Protein AF-A0A8J7ZEE7-F1 (afdb_monomer_lite)

Structure (mmCIF, N/CA/C/O backbone):
data_AF-A0A8J7ZEE7-F1
#
_entry.id   AF-A0A8J7ZEE7-F1
#
loop_
_atom_site.group_PDB
_atom_site.id
_atom_site.type_symbol
_atom_site.label_atom_id
_atom_site.label_alt_id
_atom_site.label_comp_id
_atom_site.label_asym_id
_atom_site.label_entity_id
_atom_site.label_seq_id
_atom_site.pdbx_PDB_ins_code
_atom_site.Cartn_x
_atom_site.Cartn_y
_atom_site.Cartn_z
_atom_site.occupancy
_atom_site.B_iso_or_equiv
_atom_site.auth_seq_id
_atom_site.auth_comp_id
_atom_site.auth_asym_id
_atom_site.auth_atom_id
_atom_site.pdbx_PDB_model_num
ATOM 1 N N . SER A 1 1 ? -23.355 10.855 18.111 1.00 48.69 1 SER A N 1
ATOM 2 C CA . SER A 1 1 ? -22.828 10.419 16.803 1.00 48.69 1 SER A CA 1
ATOM 3 C C . SER A 1 1 ? -21.372 10.834 16.712 1.00 48.69 1 SER A C 1
ATOM 5 O O . SER A 1 1 ? -21.129 12.035 16.707 1.00 48.69 1 SER A O 1
ATOM 7 N N . MET A 1 2 ? -20.414 9.899 16.702 1.00 50.28 2 MET A N 1
ATOM 8 C CA . MET A 1 2 ? -19.019 10.242 16.382 1.00 50.28 2 MET A CA 1
ATOM 9 C C . MET A 1 2 ? -18.994 10.823 14.962 1.00 50.28 2 MET A C 1
ATOM 11 O O . MET A 1 2 ? -19.463 10.180 14.026 1.00 50.28 2 MET A O 1
ATOM 15 N N . LYS A 1 3 ? -18.543 12.070 14.811 1.00 60.22 3 LYS A N 1
ATOM 16 C CA . LYS A 1 3 ? -18.331 12.686 13.498 1.00 60.22 3 LYS A CA 1
ATOM 17 C C . LYS A 1 3 ? -16.887 12.409 13.106 1.00 60.22 3 LYS A C 1
ATOM 19 O O . LYS A 1 3 ? -15.990 13.093 13.582 1.00 60.22 3 LYS A O 1
ATOM 24 N N . PHE A 1 4 ? -16.670 11.392 12.281 1.00 73.62 4 PHE A N 1
ATOM 25 C CA . PHE A 1 4 ? -15.356 11.163 11.689 1.00 73.62 4 PHE A CA 1
ATOM 26 C C . PHE A 1 4 ? -15.028 12.293 10.711 1.00 73.62 4 PHE A C 1
ATOM 28 O O . PHE A 1 4 ? -15.901 12.735 9.960 1.00 73.62 4 PHE A O 1
ATOM 35 N N . THR A 1 5 ? -13.786 12.768 10.736 1.00 80.25 5 THR A N 1
ATOM 36 C CA . THR A 1 5 ? -13.362 13.941 9.954 1.00 80.25 5 THR A CA 1
ATOM 37 C C . THR A 1 5 ? -12.936 13.578 8.535 1.00 80.25 5 THR A C 1
ATOM 39 O O . THR A 1 5 ? -13.120 14.379 7.619 1.00 80.25 5 THR A O 1
ATOM 42 N N . LYS A 1 6 ? -12.389 12.369 8.353 1.00 91.94 6 LYS A N 1
ATOM 43 C CA . LYS A 1 6 ? -11.804 11.867 7.104 1.00 91.94 6 LYS A CA 1
ATOM 44 C C . LYS A 1 6 ? -12.109 10.384 6.906 1.00 91.94 6 LYS A C 1
ATOM 46 O O . LYS A 1 6 ? -12.197 9.641 7.887 1.00 91.94 6 LYS A O 1
ATOM 51 N N . LYS A 1 7 ? -12.278 9.959 5.653 1.00 95.81 7 LYS A N 1
ATOM 52 C CA . LYS A 1 7 ? -12.518 8.566 5.247 1.00 95.81 7 LYS A CA 1
ATOM 53 C C . LYS A 1 7 ? -11.273 7.994 4.582 1.00 95.81 7 LYS A C 1
ATOM 55 O O . LYS A 1 7 ? -10.712 8.617 3.685 1.00 95.81 7 LYS A O 1
ATOM 60 N N . ILE A 1 8 ? -10.878 6.798 4.997 1.00 97.81 8 ILE A N 1
ATOM 61 C CA . ILE A 1 8 ? -9.666 6.122 4.545 1.00 97.81 8 ILE A CA 1
ATOM 62 C C . ILE A 1 8 ? -10.040 4.732 4.037 1.00 97.81 8 ILE A C 1
ATOM 64 O O . ILE A 1 8 ? -10.639 3.950 4.773 1.00 97.81 8 ILE A O 1
ATOM 68 N N . LEU A 1 9 ? -9.685 4.409 2.796 1.00 98.50 9 LEU A N 1
ATOM 69 C CA . LEU A 1 9 ? -9.830 3.051 2.264 1.00 98.50 9 LEU A CA 1
ATOM 70 C C . LEU A 1 9 ? -8.601 2.224 2.640 1.00 98.50 9 LEU A C 1
ATOM 72 O O . LEU A 1 9 ? -7.479 2.693 2.479 1.00 98.50 9 LEU A O 1
ATOM 76 N N . VAL A 1 10 ? -8.797 0.999 3.117 1.00 98.56 10 VAL A N 1
ATOM 77 C CA . VAL A 1 10 ? -7.715 0.085 3.498 1.00 98.56 10 VAL A CA 1
ATOM 78 C C . VAL A 1 10 ? -7.740 -1.147 2.604 1.00 98.56 10 VAL A C 1
ATOM 80 O O . VAL A 1 10 ? -8.790 -1.765 2.446 1.00 98.56 10 VAL A O 1
ATOM 83 N N . THR A 1 11 ? -6.585 -1.559 2.078 1.00 97.75 11 THR A N 1
ATOM 84 C CA . THR A 1 11 ? -6.415 -2.895 1.481 1.00 97.75 11 THR A CA 1
ATOM 85 C C . THR A 1 11 ? -5.127 -3.539 1.976 1.00 97.75 11 THR A C 1
ATOM 87 O O . THR A 1 11 ? -4.064 -2.927 1.925 1.00 97.75 11 THR A O 1
ATOM 90 N N . LEU A 1 12 ? -5.217 -4.765 2.488 1.00 97.69 12 LEU A N 1
ATOM 91 C CA . LEU A 1 12 ? -4.075 -5.501 3.032 1.00 97.69 12 LEU A CA 1
ATOM 92 C C . LEU A 1 12 ? -4.194 -6.963 2.641 1.00 97.69 12 LEU A C 1
ATOM 94 O O . LEU A 1 12 ? -5.248 -7.563 2.864 1.00 97.69 12 LEU A O 1
ATOM 98 N N . HIS A 1 13 ? -3.136 -7.527 2.066 1.00 96.88 13 HIS A N 1
ATOM 99 C CA . HIS A 1 13 ? -3.096 -8.925 1.621 1.00 96.88 13 HIS A CA 1
ATOM 100 C C . HIS A 1 13 ? -1.680 -9.471 1.381 1.00 96.88 13 HIS A C 1
ATOM 102 O O . HIS A 1 13 ? -1.533 -10.667 1.103 1.00 96.88 13 HIS A O 1
ATOM 108 N N . ARG A 1 14 ? -0.629 -8.644 1.469 1.00 94.56 14 ARG A N 1
ATOM 109 C CA . ARG A 1 14 ? 0.746 -9.094 1.234 1.00 94.56 14 ARG A CA 1
ATOM 110 C C . ARG A 1 14 ? 1.217 -9.984 2.389 1.00 94.56 14 ARG A C 1
ATOM 112 O O . ARG A 1 14 ? 1.062 -9.590 3.547 1.00 94.56 14 ARG A O 1
ATOM 119 N N . PRO A 1 15 ? 1.861 -11.135 2.105 1.00 94.06 15 PRO A N 1
ATOM 120 C CA . PRO A 1 15 ? 2.397 -12.031 3.133 1.00 94.06 15 PRO A CA 1
ATOM 121 C C . PRO A 1 15 ? 3.258 -11.320 4.183 1.00 94.06 15 PRO A C 1
ATOM 123 O O . PRO A 1 15 ? 3.093 -11.566 5.373 1.00 94.06 15 PRO A O 1
ATOM 126 N N . SER A 1 16 ? 4.103 -10.373 3.753 1.00 89.12 16 SER A N 1
ATOM 127 C CA . SER A 1 16 ? 4.966 -9.568 4.632 1.00 89.12 16 SER A CA 1
ATOM 128 C C . SER A 1 16 ? 4.203 -8.838 5.739 1.00 89.12 16 SER A C 1
ATOM 130 O O . SER A 1 16 ? 4.761 -8.592 6.803 1.00 89.12 16 SER A O 1
ATOM 132 N N . ASN A 1 17 ? 2.930 -8.510 5.508 1.00 94.25 17 ASN A N 1
ATOM 133 C CA . ASN A 1 17 ? 2.099 -7.774 6.452 1.00 94.25 17 ASN A CA 1
ATOM 134 C C . ASN A 1 17 ? 1.143 -8.703 7.197 1.00 94.25 17 ASN A C 1
ATOM 136 O O . ASN A 1 17 ? 1.001 -8.589 8.411 1.00 94.25 17 ASN A O 1
ATOM 140 N N . VAL A 1 18 ? 0.482 -9.617 6.480 1.00 96.69 18 VAL A N 1
ATOM 141 C CA . VAL A 1 18 ? -0.685 -10.331 7.020 1.00 96.69 18 VAL A CA 1
ATOM 142 C C . VAL A 1 18 ? -0.383 -11.735 7.530 1.00 96.69 18 VAL A C 1
ATOM 144 O O . VAL A 1 18 ? -1.218 -12.292 8.233 1.00 96.69 18 VAL A O 1
ATOM 147 N N . ASP A 1 19 ? 0.771 -12.328 7.212 1.00 96.44 19 ASP A N 1
ATOM 148 C CA . ASP A 1 19 ? 1.136 -13.673 7.695 1.00 96.44 19 ASP A CA 1
ATOM 149 C C . ASP A 1 19 ? 1.862 -13.654 9.048 1.00 96.44 19 ASP A C 1
ATOM 151 O O . ASP A 1 19 ? 2.154 -14.710 9.612 1.00 96.44 19 ASP A O 1
ATOM 155 N N . ASN A 1 20 ? 2.150 -12.465 9.581 1.00 95.50 20 ASN A N 1
ATOM 156 C CA . ASN A 1 20 ? 2.814 -12.274 10.861 1.00 95.50 20 ASN A CA 1
ATOM 157 C C . ASN A 1 20 ? 1.854 -11.602 11.858 1.00 95.50 20 ASN A C 1
ATOM 159 O O . ASN A 1 20 ? 1.339 -10.511 11.609 1.00 95.50 20 ASN A O 1
ATOM 163 N N . ALA A 1 21 ? 1.635 -12.247 13.007 1.00 97.12 21 ALA A N 1
ATOM 164 C CA . ALA A 1 21 ? 0.712 -11.761 14.029 1.00 97.12 21 ALA A CA 1
ATOM 165 C C . ALA A 1 21 ? 1.136 -10.416 14.644 1.00 97.12 21 ALA A C 1
ATOM 167 O O . ALA A 1 21 ? 0.272 -9.609 14.981 1.00 97.12 21 ALA A O 1
ATOM 168 N N . ALA A 1 22 ? 2.439 -10.159 14.797 1.00 96.75 22 ALA A N 1
ATOM 169 C CA . ALA A 1 22 ? 2.943 -8.895 15.335 1.00 96.75 22 ALA A CA 1
ATOM 170 C C . ALA A 1 22 ? 2.694 -7.739 14.354 1.00 96.75 22 ALA A C 1
ATOM 172 O O . ALA A 1 22 ? 2.247 -6.671 14.766 1.00 96.75 22 ALA A O 1
ATOM 173 N N . ASN A 1 23 ? 2.886 -7.974 13.053 1.00 96.06 23 ASN A N 1
ATOM 174 C CA . ASN A 1 23 ? 2.629 -6.970 12.017 1.00 96.06 23 ASN A CA 1
ATOM 175 C C . ASN A 1 23 ? 1.145 -6.585 11.957 1.00 96.06 23 ASN A C 1
ATOM 177 O O . ASN A 1 23 ? 0.820 -5.398 11.953 1.00 96.06 23 ASN A O 1
ATOM 181 N N . LEU A 1 24 ? 0.237 -7.568 11.984 1.00 97.06 24 LEU A N 1
ATOM 182 C CA . LEU A 1 24 ? -1.201 -7.290 12.056 1.00 97.06 24 LEU A CA 1
ATOM 183 C C . LEU A 1 24 ? -1.572 -6.525 13.328 1.00 97.06 24 LEU A C 1
ATOM 185 O O . LEU A 1 24 ? -2.340 -5.572 13.244 1.00 97.06 24 LEU A O 1
ATOM 189 N N . GLN A 1 25 ? -1.007 -6.884 14.484 1.00 97.62 25 GLN A N 1
ATOM 190 C CA . GLN A 1 25 ? -1.238 -6.140 15.725 1.00 97.62 25 GLN A CA 1
ATOM 191 C C . GLN A 1 25 ? -0.788 -4.680 15.608 1.00 97.62 25 GLN A C 1
ATOM 193 O O . GLN A 1 25 ? -1.580 -3.799 15.912 1.00 97.62 25 GLN A O 1
ATOM 198 N N . ILE A 1 26 ? 0.409 -4.407 15.079 1.00 97.56 26 ILE A N 1
ATOM 199 C CA . ILE A 1 26 ? 0.896 -3.033 14.853 1.00 97.56 26 ILE A CA 1
ATOM 200 C C . ILE A 1 26 ? -0.074 -2.225 13.975 1.00 97.56 26 ILE A C 1
ATOM 202 O O . ILE A 1 26 ? -0.338 -1.050 14.247 1.00 97.56 26 ILE A O 1
ATOM 206 N N . ILE A 1 27 ? -0.621 -2.841 12.925 1.00 97.44 27 ILE A N 1
ATOM 207 C CA . ILE A 1 27 ? -1.583 -2.194 12.024 1.00 97.44 27 ILE A CA 1
ATOM 208 C C . ILE A 1 27 ? -2.902 -1.899 12.755 1.00 97.44 27 ILE A C 1
ATOM 210 O O . ILE A 1 27 ? -3.404 -0.777 12.676 1.00 97.44 27 ILE A O 1
ATOM 214 N N . LEU A 1 28 ? -3.443 -2.872 13.497 1.00 97.50 28 LEU A N 1
ATOM 215 C CA . LEU A 1 28 ? -4.678 -2.700 14.271 1.00 97.50 28 LEU A CA 1
ATOM 216 C C . LEU A 1 28 ? -4.519 -1.636 15.367 1.00 97.50 28 LEU A C 1
ATOM 218 O O . LEU A 1 28 ? -5.360 -0.743 15.458 1.00 97.50 28 LEU A O 1
ATOM 222 N N . ASP A 1 29 ? -3.411 -1.665 16.118 1.00 97.19 29 ASP A N 1
ATOM 223 C CA . ASP A 1 29 ? -3.044 -0.629 17.090 1.00 97.19 29 ASP A CA 1
ATOM 224 C C . ASP A 1 29 ? -3.053 0.767 16.440 1.00 97.19 29 ASP A C 1
ATOM 226 O O . ASP A 1 29 ? -3.516 1.746 17.026 1.00 97.19 29 ASP A O 1
ATOM 230 N N . SER A 1 30 ? -2.529 0.871 15.213 1.00 96.94 30 SER A N 1
ATOM 231 C CA . SER A 1 30 ? -2.460 2.142 14.486 1.00 96.94 30 SER A CA 1
ATOM 232 C C . SER A 1 30 ? -3.849 2.669 14.127 1.00 96.94 30 SER A C 1
ATOM 234 O O . SER A 1 30 ? -4.095 3.867 14.257 1.00 96.94 30 SER A O 1
ATOM 236 N N . PHE A 1 31 ? -4.771 1.798 13.707 1.00 96.06 31 PHE A N 1
ATOM 237 C CA . PHE A 1 31 ? -6.152 2.192 13.413 1.00 96.06 31 PHE A CA 1
ATOM 238 C C . PHE A 1 31 ? -6.912 2.604 14.678 1.00 96.06 31 PHE A C 1
ATOM 240 O O . PHE A 1 31 ? -7.606 3.621 14.652 1.00 96.06 31 PHE A O 1
ATOM 247 N N . GLU A 1 32 ? -6.725 1.887 15.791 1.00 95.38 32 GLU A N 1
ATOM 248 C CA . GLU A 1 32 ? -7.312 2.223 17.099 1.00 95.38 32 GLU A CA 1
ATOM 249 C C . GLU A 1 32 ? -6.873 3.613 17.594 1.00 95.38 32 GLU A C 1
ATOM 251 O O . GLU A 1 32 ? -7.695 4.382 18.095 1.00 95.38 32 GLU A O 1
ATOM 256 N N . MET A 1 33 ? -5.596 3.972 17.410 1.00 94.56 33 MET A N 1
ATOM 257 C CA . MET A 1 33 ? -5.057 5.283 17.804 1.00 94.56 33 MET A CA 1
ATOM 258 C C . MET A 1 33 ? -5.559 6.453 16.945 1.00 94.56 33 MET A C 1
ATOM 260 O O . MET A 1 33 ? -5.423 7.613 17.340 1.00 94.56 33 MET A O 1
ATOM 264 N N . LEU A 1 34 ? -6.110 6.175 15.766 1.00 93.50 34 LEU A N 1
ATOM 265 C CA . LEU A 1 34 ? -6.584 7.175 14.810 1.00 93.50 34 LEU A CA 1
ATOM 266 C C . LEU A 1 34 ? -8.109 7.314 14.866 1.00 93.50 34 LEU A C 1
ATOM 268 O O . LEU A 1 34 ? -8.779 7.343 13.834 1.00 93.50 34 LEU A O 1
ATOM 272 N N . SER A 1 35 ? -8.658 7.411 16.079 1.00 91.00 35 SER A N 1
ATOM 273 C CA . SER A 1 35 ? -10.105 7.379 16.340 1.00 91.00 35 SER A CA 1
ATOM 274 C C . SER A 1 35 ? -10.916 8.479 15.645 1.00 91.00 35 SER A C 1
ATOM 276 O O . SER A 1 35 ? -12.128 8.333 15.495 1.00 91.00 35 SER A O 1
ATOM 278 N N . ASP A 1 36 ? -10.267 9.559 15.206 1.00 90.31 36 ASP A N 1
ATOM 279 C CA . ASP A 1 36 ? -10.902 10.673 14.490 1.00 90.31 36 ASP A CA 1
ATOM 280 C C . ASP A 1 36 ? -11.136 10.382 12.994 1.00 90.31 36 ASP A C 1
ATOM 282 O O . ASP A 1 36 ? -11.892 11.102 12.327 1.00 90.31 36 ASP A O 1
ATOM 286 N N . PHE A 1 37 ? -10.522 9.319 12.463 1.00 93.94 37 PHE A N 1
ATOM 287 C CA . PHE A 1 37 ? -10.614 8.909 11.063 1.00 93.94 37 PHE A CA 1
ATOM 288 C C . PHE A 1 37 ? -11.434 7.635 10.904 1.00 93.94 37 PHE A C 1
ATOM 290 O O . PHE A 1 37 ? -11.324 6.714 11.707 1.00 93.94 37 PHE A O 1
ATOM 297 N N . HIS A 1 38 ? -12.226 7.568 9.835 1.00 96.19 38 HIS A N 1
ATOM 298 C CA . HIS A 1 38 ? -13.034 6.403 9.503 1.00 96.19 38 HIS A CA 1
ATOM 299 C C . HIS A 1 38 ? -12.329 5.518 8.480 1.00 96.19 38 HIS A C 1
ATOM 301 O O . HIS A 1 38 ? -12.156 5.920 7.329 1.00 96.19 38 HIS A O 1
ATOM 307 N N . PHE A 1 39 ? -11.975 4.300 8.872 1.00 97.94 39 PHE A N 1
ATOM 308 C CA . PHE A 1 39 ? -11.374 3.313 7.986 1.00 97.94 39 PHE A CA 1
ATOM 309 C C . PHE A 1 39 ? -12.453 2.411 7.385 1.00 97.94 39 PHE A C 1
ATOM 311 O O . PHE A 1 39 ? -13.275 1.856 8.109 1.00 97.94 39 PHE A O 1
ATOM 318 N N . ILE A 1 40 ? -12.430 2.233 6.070 1.00 98.31 40 ILE A N 1
ATOM 319 C CA . ILE A 1 40 ? -13.267 1.286 5.332 1.00 98.31 40 ILE A CA 1
ATOM 320 C C . ILE A 1 40 ? -12.335 0.190 4.831 1.00 98.31 40 ILE A C 1
ATOM 322 O O . ILE A 1 40 ? -11.411 0.474 4.072 1.00 98.31 40 ILE A O 1
ATOM 326 N N . PHE A 1 41 ? -12.555 -1.049 5.261 1.00 98.44 41 PHE A N 1
ATOM 327 C CA . PHE A 1 41 ? -11.659 -2.160 4.959 1.00 98.44 41 PHE A CA 1
ATOM 328 C C . PHE A 1 41 ? -12.420 -3.318 4.298 1.00 98.44 41 PHE A C 1
ATOM 330 O O . PHE A 1 41 ? -12.932 -4.189 5.009 1.00 98.44 41 PHE A O 1
ATOM 337 N N . PRO A 1 42 ? -12.490 -3.346 2.950 1.00 98.19 42 PRO A N 1
ATOM 338 C CA . PRO A 1 42 ? -12.848 -4.541 2.191 1.00 98.19 42 PRO A CA 1
ATOM 339 C C . PRO A 1 42 ? -11.797 -5.621 2.442 1.00 98.19 42 PRO A C 1
ATOM 341 O O . PRO A 1 42 ? -10.675 -5.563 1.930 1.00 98.19 42 PRO A O 1
ATOM 344 N N . ILE A 1 43 ? -12.116 -6.571 3.316 1.00 97.75 43 ILE A N 1
ATOM 345 C CA . ILE A 1 43 ? -11.104 -7.464 3.866 1.00 97.75 43 ILE A CA 1
ATOM 346 C C . ILE A 1 43 ? -10.761 -8.584 2.889 1.00 97.75 43 ILE A C 1
ATOM 348 O O . ILE A 1 43 ? -11.601 -9.398 2.516 1.00 97.75 43 ILE A O 1
ATOM 352 N N . HIS A 1 44 ? -9.491 -8.670 2.495 1.00 98.06 44 HIS A N 1
ATOM 353 C CA . HIS A 1 44 ? -9.034 -9.755 1.635 1.00 98.06 44 HIS A CA 1
ATOM 354 C C . HIS A 1 44 ? -9.156 -11.117 2.356 1.00 98.06 44 HIS A C 1
ATOM 356 O O . HIS A 1 44 ? -8.774 -11.210 3.530 1.00 98.06 44 HIS A O 1
ATOM 362 N N . PRO A 1 45 ? -9.574 -12.209 1.677 1.00 97.69 45 PRO A N 1
ATOM 363 C CA . PRO A 1 45 ? -9.753 -13.524 2.305 1.00 97.69 45 PRO A CA 1
ATOM 364 C C . PRO A 1 45 ? -8.519 -14.045 3.056 1.00 97.69 45 PRO A C 1
ATOM 366 O O . PRO A 1 45 ? -8.640 -14.630 4.130 1.00 97.69 45 PRO A O 1
ATOM 369 N N . ARG A 1 46 ? -7.310 -13.788 2.532 1.00 98.00 46 ARG A N 1
ATOM 370 C CA . ARG A 1 46 ? -6.044 -14.120 3.220 1.00 98.00 46 ARG A CA 1
ATOM 371 C C . ARG A 1 46 ? -5.939 -13.439 4.586 1.00 98.00 46 ARG A C 1
ATOM 373 O O . ARG A 1 46 ? -5.568 -14.078 5.565 1.00 98.00 46 ARG A O 1
ATOM 380 N N . THR A 1 47 ? -6.267 -12.155 4.641 1.00 98.12 47 THR A N 1
ATOM 381 C CA . THR A 1 47 ? -6.148 -11.337 5.849 1.00 98.12 47 THR A CA 1
ATOM 382 C C . THR A 1 47 ? -7.183 -11.751 6.876 1.00 98.12 47 THR A C 1
ATOM 384 O O . THR A 1 47 ? -6.834 -11.932 8.037 1.00 98.12 47 THR A O 1
ATOM 387 N N . LEU A 1 48 ? -8.418 -12.013 6.437 1.00 98.25 48 LEU A N 1
ATOM 388 C CA . LEU A 1 48 ? -9.465 -12.572 7.291 1.00 98.25 48 LEU A CA 1
ATOM 389 C C . LEU A 1 48 ? -9.037 -13.916 7.901 1.00 98.25 48 LEU A C 1
ATOM 391 O O . LEU A 1 48 ? -9.102 -14.084 9.117 1.00 98.25 48 LEU A O 1
ATOM 395 N N . LYS A 1 49 ? -8.520 -14.836 7.074 1.00 98.38 49 LYS A N 1
ATOM 396 C CA . LYS A 1 49 ? -8.016 -16.144 7.520 1.00 98.38 49 LYS A CA 1
ATOM 397 C C . LYS A 1 49 ? -6.905 -16.013 8.565 1.00 98.38 49 LYS A C 1
ATO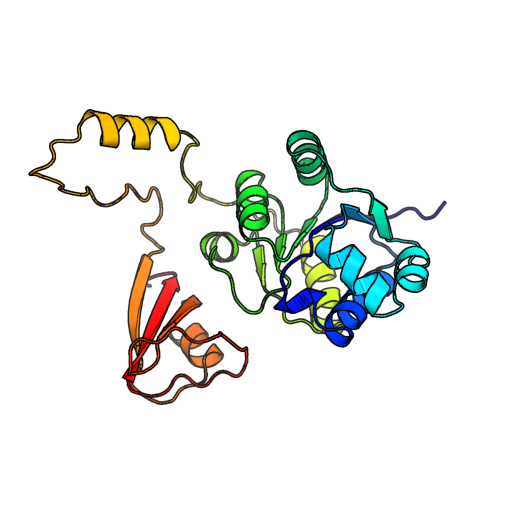M 399 O O . LYS A 1 49 ? -6.881 -16.767 9.533 1.00 98.38 49 LYS A O 1
A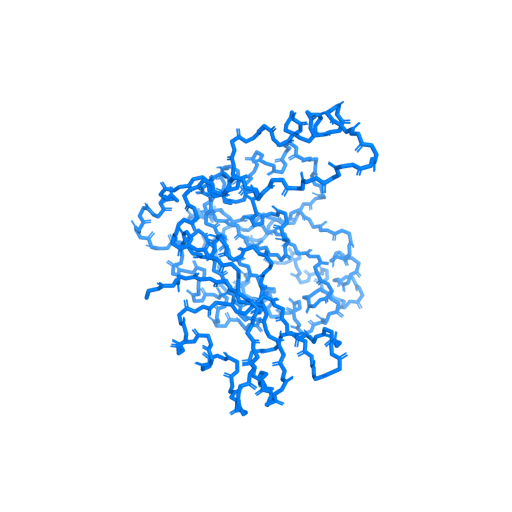TOM 404 N N . ASN A 1 50 ? -5.968 -15.088 8.370 1.00 98.50 50 ASN A N 1
ATOM 405 C CA . ASN A 1 50 ? -4.861 -14.910 9.306 1.00 98.50 50 ASN A CA 1
ATOM 406 C C . ASN A 1 50 ? -5.290 -14.195 10.595 1.00 98.50 50 ASN A C 1
ATOM 408 O O . ASN A 1 50 ? -4.809 -14.558 11.663 1.00 98.50 50 ASN A O 1
ATOM 412 N N . LEU A 1 51 ? -6.225 -13.241 10.536 1.00 98.31 51 LEU A N 1
ATOM 413 C CA . LEU A 1 51 ? -6.810 -12.643 11.742 1.00 98.31 51 LEU A CA 1
ATOM 414 C C . LEU A 1 51 ? -7.512 -13.694 12.606 1.00 98.31 51 LEU A C 1
ATOM 416 O O . LEU A 1 51 ? -7.344 -13.670 13.822 1.00 98.31 51 LEU A O 1
ATOM 420 N N . ASP A 1 52 ? -8.239 -14.627 11.990 1.00 98.25 52 ASP A N 1
ATOM 421 C CA . ASP A 1 52 ? -8.841 -15.772 12.684 1.00 98.25 52 ASP A CA 1
ATOM 422 C C . ASP A 1 52 ? -7.775 -16.672 13.314 1.00 98.25 52 ASP A C 1
ATOM 424 O O . ASP A 1 52 ? -7.752 -16.875 14.527 1.00 98.25 52 ASP A O 1
ATOM 428 N N . LYS A 1 53 ? -6.793 -17.095 12.508 1.00 98.38 53 LYS A N 1
ATOM 429 C CA . LYS A 1 53 ? -5.651 -17.902 12.960 1.00 98.38 53 LYS A CA 1
ATOM 430 C C . LYS A 1 53 ? -4.924 -17.293 14.167 1.00 98.38 53 LYS A C 1
ATOM 432 O O . LYS A 1 53 ? -4.415 -18.035 15.003 1.00 98.38 53 LYS A O 1
ATOM 437 N N . PHE A 1 54 ? -4.825 -15.967 14.237 1.00 98.50 54 PHE A N 1
ATOM 438 C CA . PHE A 1 54 ? -4.124 -15.259 15.310 1.00 98.50 54 PHE A CA 1
ATOM 439 C C . PHE A 1 54 ? -5.032 -14.818 16.466 1.00 98.50 54 PHE A C 1
ATOM 441 O O . PHE A 1 54 ? -4.548 -14.146 17.373 1.00 98.50 54 PHE A O 1
ATOM 448 N N . GLY A 1 55 ? -6.324 -15.169 16.457 1.00 98.19 55 GLY A N 1
ATOM 449 C CA . GLY A 1 55 ? -7.264 -14.787 17.515 1.00 98.19 55 GLY A CA 1
ATOM 450 C C . GLY A 1 55 ? -7.567 -13.283 17.562 1.00 98.19 55 GLY A C 1
ATOM 451 O O . GLY A 1 55 ? -7.868 -12.740 18.620 1.00 98.19 55 GLY A O 1
ATOM 452 N N . LEU A 1 56 ? -7.466 -12.588 16.425 1.00 98.12 56 LEU A N 1
ATOM 453 C CA . LEU A 1 56 ? -7.621 -11.132 16.313 1.00 98.12 56 LEU A CA 1
ATOM 454 C C . LEU A 1 56 ? -8.996 -10.697 15.772 1.00 98.12 56 LEU A C 1
ATOM 456 O O . LEU A 1 56 ? -9.233 -9.497 15.625 1.00 98.12 56 LEU A O 1
ATOM 460 N N . LEU A 1 57 ? -9.911 -11.631 15.476 1.00 97.75 57 LEU A N 1
ATOM 461 C CA . LEU A 1 57 ? -11.237 -11.311 14.920 1.00 97.75 57 LEU A CA 1
ATOM 462 C C . LEU A 1 57 ? -12.101 -10.456 15.851 1.00 97.75 57 LEU A C 1
ATOM 464 O O . LEU A 1 57 ? -12.747 -9.514 15.392 1.00 97.75 57 LEU A O 1
ATOM 468 N N . ASP A 1 58 ? -12.122 -10.763 17.144 1.00 97.19 58 ASP A N 1
ATOM 469 C CA . ASP A 1 58 ? -12.910 -9.976 18.098 1.00 97.19 58 ASP A CA 1
ATOM 470 C C . ASP A 1 58 ? -12.304 -8.588 18.281 1.00 97.19 58 ASP A C 1
ATOM 472 O O . ASP A 1 58 ? -13.019 -7.584 18.317 1.00 97.19 58 ASP A O 1
ATOM 476 N N . ARG A 1 59 ? -10.968 -8.519 18.277 1.00 97.25 59 ARG A N 1
ATOM 477 C CA . ARG A 1 59 ? -10.238 -7.260 18.347 1.00 97.25 59 ARG A CA 1
ATOM 478 C C . ARG A 1 59 ? -10.586 -6.353 17.174 1.00 97.25 59 ARG A C 1
ATOM 480 O O . ARG A 1 59 ? -11.056 -5.247 17.413 1.00 97.25 59 ARG A O 1
ATOM 487 N N . ILE A 1 60 ? -10.420 -6.810 15.929 1.00 97.38 60 ILE A N 1
ATOM 488 C CA . ILE A 1 60 ? -10.678 -5.967 14.749 1.00 97.38 60 ILE A CA 1
ATOM 489 C C . ILE A 1 60 ? -12.135 -5.479 14.695 1.00 97.38 60 ILE A C 1
ATOM 491 O O . ILE A 1 60 ? -12.377 -4.332 14.329 1.00 97.38 60 ILE A O 1
ATOM 495 N N . LYS A 1 61 ? -13.103 -6.302 15.128 1.00 96.00 61 LYS A N 1
ATOM 496 C CA . LYS A 1 61 ? -14.525 -5.917 15.223 1.00 96.00 61 LYS A CA 1
ATOM 497 C C . LYS A 1 61 ? -14.801 -4.882 16.320 1.00 96.00 61 LYS A C 1
ATOM 499 O O . LYS A 1 61 ? -15.779 -4.147 16.221 1.00 96.00 61 LYS A O 1
ATOM 504 N N . SER A 1 62 ? -13.967 -4.828 17.360 1.00 96.44 62 SER A N 1
ATOM 505 C CA . SER A 1 62 ? -14.105 -3.885 18.478 1.00 96.44 62 SER A CA 1
ATOM 506 C C . SER A 1 62 ? -13.594 -2.470 18.161 1.00 96.44 62 SER A C 1
ATOM 508 O O . SER A 1 62 ? -13.924 -1.516 18.874 1.00 96.44 62 SER A O 1
ATOM 510 N N . ILE A 1 63 ? -12.825 -2.312 17.076 1.00 96.94 63 ILE A N 1
ATOM 511 C CA . ILE A 1 63 ? -12.257 -1.032 16.642 1.00 96.94 63 ILE A CA 1
ATOM 512 C C . ILE A 1 63 ? -13.378 -0.130 16.111 1.00 96.94 63 ILE A C 1
ATOM 514 O O . ILE A 1 63 ? -13.878 -0.296 15.001 1.00 96.94 63 ILE A O 1
ATOM 518 N N . ARG A 1 64 ? -13.774 0.866 16.910 1.00 95.62 64 ARG A N 1
ATOM 519 C CA . ARG A 1 64 ? -14.974 1.694 16.662 1.00 95.62 64 ARG A CA 1
ATOM 520 C C . ARG A 1 64 ? -14.941 2.485 15.356 1.00 95.62 64 ARG A C 1
ATOM 522 O O . ARG A 1 64 ? -15.990 2.802 14.800 1.00 95.62 64 ARG A O 1
ATOM 529 N N . ASN A 1 65 ? -13.752 2.855 14.904 1.00 96.38 65 ASN A N 1
ATOM 530 C CA . ASN A 1 65 ? -13.533 3.686 13.729 1.00 96.38 65 ASN A CA 1
ATOM 531 C C . ASN A 1 65 ? -13.166 2.873 12.475 1.00 96.38 65 ASN A C 1
ATOM 533 O O . ASN A 1 65 ? -12.887 3.465 11.435 1.00 96.38 65 ASN A O 1
ATOM 537 N N . LEU A 1 66 ? -13.206 1.538 12.550 1.00 97.56 66 LEU A N 1
ATOM 538 C CA . LEU A 1 66 ? -12.912 0.630 11.447 1.00 97.56 66 LEU A CA 1
ATOM 539 C C . LEU A 1 66 ? -14.173 -0.124 11.017 1.00 97.56 66 LEU A C 1
ATOM 541 O O . LEU A 1 66 ? -14.743 -0.923 11.757 1.00 97.56 66 LEU A O 1
ATOM 545 N N . LYS A 1 67 ? -14.592 0.096 9.775 1.00 97.62 67 LYS A N 1
ATOM 546 C CA . LYS A 1 67 ? -15.678 -0.630 9.130 1.00 97.62 67 LYS A CA 1
ATOM 547 C C . LYS A 1 67 ? -15.099 -1.727 8.243 1.00 97.62 67 LYS A C 1
ATOM 549 O O . LYS A 1 67 ? -14.706 -1.478 7.106 1.00 97.62 67 LYS A O 1
ATOM 554 N N . VAL A 1 68 ? -15.074 -2.948 8.769 1.00 98.00 68 VAL A N 1
ATOM 555 C CA . VAL A 1 68 ? -14.754 -4.151 7.988 1.00 98.00 68 VAL A CA 1
ATOM 556 C C . VAL A 1 68 ? -15.971 -4.538 7.145 1.00 98.00 68 VAL A C 1
ATOM 558 O O . VAL A 1 68 ? -17.089 -4.596 7.669 1.00 98.00 68 VAL A O 1
ATOM 561 N N . ILE A 1 69 ? -15.757 -4.766 5.850 1.00 97.81 69 ILE A N 1
ATOM 562 C CA . ILE A 1 69 ? -16.777 -5.214 4.891 1.00 97.81 69 ILE A CA 1
ATOM 563 C C . ILE A 1 69 ? -16.229 -6.351 4.031 1.00 97.81 69 ILE A C 1
ATOM 565 O O . ILE A 1 69 ? -15.014 -6.551 3.962 1.00 97.81 69 ILE A O 1
ATOM 569 N N . ASP A 1 70 ? -17.128 -7.082 3.380 1.00 97.69 70 ASP A N 1
ATOM 570 C CA . ASP A 1 70 ? -16.758 -8.139 2.442 1.00 97.69 70 ASP A CA 1
ATOM 571 C C . ASP A 1 70 ? -15.975 -7.580 1.236 1.00 97.69 70 ASP A C 1
ATOM 573 O O . ASP A 1 70 ? -16.074 -6.383 0.930 1.00 97.69 70 ASP A O 1
ATOM 577 N N . PRO A 1 71 ? -15.174 -8.417 0.545 1.00 96.88 71 PRO A N 1
ATOM 578 C CA . PRO A 1 71 ? -14.543 -8.038 -0.714 1.00 96.88 71 PRO A CA 1
ATOM 579 C C . PRO A 1 71 ? -15.551 -7.444 -1.703 1.00 96.88 71 PRO A C 1
ATOM 581 O O . PRO A 1 71 ? -16.647 -7.971 -1.877 1.00 96.88 71 PRO A O 1
ATOM 584 N N . LEU A 1 72 ? -15.154 -6.364 -2.369 1.00 95.94 72 LEU A N 1
ATOM 585 C CA . LEU A 1 72 ? -16.000 -5.634 -3.311 1.00 95.94 72 LEU A CA 1
ATOM 586 C C . LEU A 1 72 ? -15.721 -6.042 -4.756 1.00 95.94 72 LEU A C 1
ATOM 588 O O . LEU A 1 72 ? -14.597 -6.426 -5.099 1.00 95.94 72 LEU A O 1
ATOM 592 N N . GLY A 1 73 ? -16.723 -5.877 -5.620 1.00 96.94 73 GLY A N 1
ATOM 593 C CA . GLY A 1 73 ? -16.503 -5.873 -7.059 1.00 96.94 73 GLY A CA 1
ATOM 594 C C . GLY A 1 73 ? -15.626 -4.688 -7.475 1.00 96.94 73 GLY A C 1
ATOM 595 O O . GLY A 1 73 ? -15.575 -3.657 -6.805 1.00 96.94 73 GLY A O 1
ATOM 596 N N . TYR A 1 74 ? -14.944 -4.812 -8.615 1.00 96.00 74 TYR A N 1
ATOM 597 C CA . TYR A 1 74 ? -13.967 -3.812 -9.058 1.00 96.00 74 TYR A CA 1
ATOM 598 C C . TYR A 1 74 ? -14.546 -2.389 -9.164 1.00 96.00 74 TYR A C 1
ATOM 600 O O . TYR A 1 74 ? -13.954 -1.430 -8.677 1.00 96.00 74 TYR A O 1
ATOM 608 N N . ILE A 1 75 ? -15.741 -2.250 -9.744 1.00 96.50 75 ILE A N 1
ATOM 609 C CA . ILE A 1 75 ? -16.397 -0.945 -9.925 1.00 96.50 75 ILE A CA 1
ATOM 610 C C . ILE A 1 75 ? -16.820 -0.328 -8.586 1.00 96.50 75 ILE A C 1
ATOM 612 O O . ILE A 1 75 ? -16.681 0.878 -8.382 1.00 96.50 75 ILE A O 1
ATOM 616 N N . GLU A 1 76 ? -17.306 -1.146 -7.653 1.00 96.25 76 GLU A N 1
ATOM 617 C CA . GLU A 1 76 ? -17.678 -0.700 -6.307 1.00 96.25 76 GLU A CA 1
ATOM 618 C C . GLU A 1 76 ? -16.440 -0.236 -5.536 1.00 96.25 76 GLU A C 1
ATOM 620 O O . GLU A 1 76 ? -16.451 0.830 -4.919 1.00 96.25 76 GLU A O 1
ATOM 625 N N . PHE A 1 77 ? -15.345 -0.995 -5.637 1.00 97.81 77 PHE A N 1
ATOM 626 C CA . PHE A 1 77 ? -14.062 -0.639 -5.047 1.00 97.81 77 PHE A CA 1
ATOM 627 C C . PHE A 1 77 ? -13.544 0.704 -5.577 1.00 97.81 77 PHE A C 1
ATOM 629 O O . PHE A 1 77 ? -13.251 1.597 -4.779 1.00 97.81 77 PHE A O 1
ATOM 636 N N . LEU A 1 78 ? -13.502 0.885 -6.904 1.00 96.69 78 LEU A N 1
ATOM 637 C CA . LEU A 1 78 ? -13.090 2.149 -7.523 1.00 96.69 78 LEU A CA 1
ATOM 638 C C . LEU A 1 78 ? -13.991 3.316 -7.112 1.00 96.69 78 LEU A C 1
ATOM 640 O O . LEU A 1 78 ? -13.501 4.422 -6.889 1.00 96.69 78 LEU A O 1
ATOM 644 N N . SER A 1 79 ? -15.296 3.074 -6.965 1.00 95.81 79 SER A N 1
ATOM 645 C CA . SER A 1 79 ? -16.238 4.093 -6.498 1.00 95.81 79 SER A CA 1
ATOM 646 C C . SER A 1 79 ? -15.882 4.564 -5.086 1.00 95.81 79 SER A C 1
ATOM 648 O O . SER A 1 79 ? -15.833 5.765 -4.833 1.00 95.81 79 SER A O 1
ATOM 650 N N . ILE A 1 80 ? -15.566 3.646 -4.166 1.00 96.62 80 ILE A N 1
ATOM 651 C CA . ILE A 1 80 ? -15.110 4.023 -2.820 1.00 96.62 80 ILE A CA 1
ATOM 652 C C . ILE A 1 80 ? -13.762 4.745 -2.890 1.00 96.62 80 ILE A C 1
ATOM 654 O O . ILE A 1 80 ? -13.626 5.806 -2.281 1.00 96.62 80 ILE A O 1
ATOM 658 N N . LEU A 1 81 ? -12.799 4.216 -3.653 1.00 97.50 81 LEU A N 1
ATOM 659 C CA . LEU A 1 81 ? -11.473 4.817 -3.836 1.00 97.50 81 LEU A CA 1
ATOM 660 C C . LEU A 1 81 ? -11.582 6.280 -4.292 1.00 97.50 81 LEU A C 1
ATOM 662 O O . LEU A 1 81 ? -10.891 7.157 -3.774 1.00 97.50 81 LEU A O 1
ATOM 666 N N . PHE A 1 82 ? -12.505 6.566 -5.209 1.00 95.12 82 PHE A N 1
ATOM 667 C CA . PHE A 1 82 ? -12.746 7.910 -5.722 1.00 95.12 82 PHE A CA 1
ATOM 668 C C . PHE A 1 82 ? -13.258 8.896 -4.654 1.00 95.12 82 PHE A C 1
ATOM 670 O O . PHE A 1 82 ? -12.930 10.085 -4.706 1.00 95.12 82 PHE A O 1
ATOM 677 N N . TYR A 1 83 ? -14.030 8.434 -3.666 1.00 94.69 83 TYR A N 1
ATOM 678 C CA . TYR A 1 83 ? -14.673 9.299 -2.664 1.00 94.69 83 TYR A CA 1
ATOM 679 C C . TYR A 1 83 ? -13.975 9.354 -1.299 1.00 94.69 83 TYR A C 1
ATOM 681 O O . TYR A 1 83 ? -14.376 10.161 -0.457 1.00 94.69 83 TYR A O 1
ATOM 689 N N . VAL A 1 84 ? -12.959 8.526 -1.048 1.00 95.81 84 VAL A N 1
ATOM 690 C CA . VAL A 1 84 ? -12.153 8.630 0.178 1.00 95.81 84 VAL A CA 1
ATOM 691 C C . VAL A 1 84 ? -11.143 9.779 0.105 1.00 95.81 84 VAL A C 1
ATOM 693 O O . VAL A 1 84 ? -10.798 10.278 -0.973 1.00 95.81 84 VAL A O 1
ATOM 696 N N . ASP A 1 85 ? -10.677 10.206 1.278 1.00 94.75 85 ASP A N 1
ATOM 697 C CA . ASP A 1 85 ? -9.659 11.245 1.427 1.00 94.75 85 ASP A CA 1
ATOM 698 C C . ASP A 1 85 ? -8.241 10.695 1.196 1.00 94.75 85 ASP A C 1
ATOM 700 O O . ASP A 1 85 ? -7.362 11.421 0.734 1.00 94.75 85 ASP A O 1
ATOM 704 N N . LEU A 1 86 ? -8.008 9.422 1.533 1.00 95.88 86 LEU A N 1
ATOM 705 C CA . LEU A 1 86 ? -6.710 8.752 1.425 1.00 95.88 86 LEU A CA 1
ATOM 706 C C . LEU A 1 86 ? -6.891 7.228 1.351 1.00 95.88 86 LEU A C 1
ATOM 708 O O . LEU A 1 86 ? -7.882 6.683 1.843 1.00 95.88 86 LEU A O 1
ATOM 712 N N . VAL A 1 87 ? -5.915 6.529 0.776 1.00 98.12 87 VAL A N 1
ATOM 713 C CA . VAL A 1 87 ? -5.855 5.061 0.742 1.00 98.12 87 VAL A CA 1
ATOM 714 C C . VAL A 1 87 ? -4.646 4.548 1.526 1.00 98.12 87 VAL A C 1
ATOM 716 O O . VAL A 1 87 ? -3.542 5.058 1.370 1.00 98.12 87 VAL A O 1
ATOM 719 N N . VAL A 1 88 ? -4.835 3.524 2.354 1.00 98.38 88 VAL A N 1
ATOM 720 C CA . VAL A 1 88 ? -3.769 2.736 2.989 1.00 98.38 88 VAL A CA 1
ATOM 721 C C . VAL A 1 88 ? -3.716 1.377 2.307 1.00 98.38 88 VAL A C 1
ATOM 723 O O . VAL A 1 88 ? -4.720 0.665 2.264 1.00 98.38 88 VAL A O 1
ATOM 726 N N . THR A 1 89 ? -2.567 0.995 1.759 1.00 98.19 89 THR A N 1
ATOM 727 C CA . THR A 1 89 ? -2.482 -0.215 0.934 1.00 98.19 89 THR A CA 1
ATOM 728 C C . THR A 1 89 ? -1.159 -0.960 1.059 1.00 98.19 89 THR A C 1
ATOM 730 O O . THR A 1 89 ? -0.138 -0.395 1.433 1.00 98.19 89 THR A O 1
ATOM 733 N N . ASP A 1 90 ? -1.154 -2.242 0.711 1.00 96.88 90 ASP A N 1
ATOM 734 C CA . ASP A 1 90 ? 0.050 -3.009 0.369 1.00 96.88 90 ASP A CA 1
ATOM 735 C C . ASP A 1 90 ? 0.001 -3.582 -1.068 1.00 96.88 90 ASP A C 1
ATOM 737 O O . ASP A 1 90 ? 0.889 -4.328 -1.503 1.00 96.88 90 ASP A O 1
ATOM 741 N N . SER A 1 91 ? -1.026 -3.206 -1.834 1.00 96.00 91 SER A N 1
ATOM 742 C CA . SER A 1 91 ? -1.242 -3.625 -3.218 1.00 96.00 91 SER A CA 1
ATOM 743 C C . SER A 1 91 ? -0.470 -2.765 -4.207 1.00 96.00 91 SER A C 1
ATOM 745 O O . SER A 1 91 ? -0.475 -1.542 -4.118 1.00 96.00 91 SER A O 1
ATOM 747 N N . GLY A 1 92 ? 0.191 -3.413 -5.170 1.00 93.44 92 GLY A N 1
ATOM 748 C CA . GLY A 1 92 ? 0.828 -2.728 -6.300 1.00 93.44 92 GLY A CA 1
ATOM 749 C C . GLY A 1 92 ? -0.205 -2.076 -7.217 1.00 93.44 92 GLY A C 1
ATOM 750 O O . GLY A 1 92 ? -0.106 -0.889 -7.501 1.00 93.44 92 GLY A O 1
ATOM 751 N N . GLY A 1 93 ? -1.252 -2.822 -7.588 1.00 94.88 93 GLY A N 1
ATOM 752 C CA . GLY A 1 93 ? -2.315 -2.313 -8.461 1.00 94.88 93 GLY A CA 1
ATOM 753 C C . GLY A 1 93 ? -3.081 -1.143 -7.845 1.00 94.88 93 GLY A C 1
ATOM 754 O O . GLY A 1 93 ? -3.318 -0.147 -8.514 1.00 94.88 93 GLY A O 1
ATOM 755 N N . VAL A 1 94 ? -3.366 -1.192 -6.537 1.00 97.25 94 VAL A N 1
ATOM 756 C CA . VAL A 1 94 ? -4.051 -0.072 -5.863 1.00 97.25 94 VAL A CA 1
ATOM 757 C C . VAL A 1 94 ? -3.167 1.178 -5.813 1.00 97.25 94 VAL A C 1
ATOM 759 O O . VAL A 1 94 ? -3.692 2.282 -5.858 1.00 97.25 94 VAL A O 1
ATOM 762 N N . GLN A 1 95 ? -1.834 1.048 -5.765 1.00 96.25 95 GLN A N 1
ATOM 763 C CA . GLN A 1 95 ? -0.948 2.216 -5.879 1.00 96.25 95 GLN A CA 1
ATOM 764 C C . GLN A 1 95 ? -1.086 2.896 -7.250 1.00 96.25 95 GLN A C 1
ATOM 766 O O . GLN A 1 95 ? -1.143 4.123 -7.309 1.00 96.25 95 GLN A O 1
ATOM 771 N N . GLU A 1 96 ? -1.189 2.120 -8.334 1.00 94.06 96 GLU A N 1
ATOM 772 C CA . GLU A 1 96 ? -1.438 2.640 -9.688 1.00 94.06 96 GLU A CA 1
ATOM 773 C C . GLU A 1 96 ? -2.841 3.254 -9.810 1.00 94.06 96 GLU A C 1
ATOM 775 O O . GLU A 1 96 ? -2.995 4.339 -10.361 1.00 94.06 96 GLU A O 1
ATOM 780 N N . GLU A 1 97 ? -3.866 2.617 -9.243 1.00 95.50 97 GLU A N 1
ATOM 781 C CA . GLU A 1 97 ? -5.240 3.140 -9.241 1.00 95.50 97 GLU A CA 1
ATOM 782 C C . GLU A 1 97 ? -5.348 4.461 -8.472 1.00 95.50 97 GLU A C 1
ATOM 784 O O . GLU A 1 97 ? -5.966 5.411 -8.956 1.00 95.50 97 GLU A O 1
ATOM 789 N N . CYS A 1 98 ? -4.699 4.552 -7.306 1.00 94.50 98 CYS A N 1
ATOM 790 C CA . CYS A 1 98 ? -4.570 5.796 -6.555 1.00 94.50 98 CYS A CA 1
ATOM 791 C C . CYS A 1 98 ? -3.888 6.877 -7.392 1.00 94.50 98 CYS A C 1
ATOM 793 O O . CYS A 1 98 ? -4.364 8.008 -7.426 1.00 94.50 98 CYS A O 1
ATOM 795 N N . PHE A 1 99 ? -2.807 6.533 -8.093 1.00 91.44 99 PHE A N 1
ATOM 796 C CA . PHE A 1 99 ? -2.108 7.466 -8.968 1.00 91.44 99 PHE A CA 1
ATOM 797 C C . PHE A 1 99 ? -3.013 7.983 -10.092 1.00 91.44 99 PHE A C 1
ATOM 799 O O . PHE A 1 99 ? -3.125 9.192 -10.286 1.00 91.44 99 PHE A O 1
ATOM 806 N N . CYS A 1 100 ? -3.712 7.085 -10.791 1.00 90.25 100 CYS A N 1
ATOM 807 C CA . CYS A 1 100 ? -4.632 7.439 -11.872 1.00 90.25 100 CYS A CA 1
ATOM 808 C C . CYS A 1 100 ? -5.815 8.298 -11.406 1.00 90.25 100 CYS A C 1
ATOM 810 O O . CYS A 1 100 ? -6.303 9.122 -12.177 1.00 90.25 100 CYS A O 1
ATOM 812 N N . LEU A 1 101 ? -6.287 8.097 -10.173 1.00 91.38 101 LEU A N 1
ATOM 813 C CA . LEU A 1 101 ? -7.402 8.843 -9.583 1.00 91.38 101 LEU A CA 1
ATOM 814 C C . LEU A 1 101 ? -6.953 10.042 -8.733 1.00 91.38 101 LEU A C 1
ATOM 816 O O . LEU A 1 101 ? -7.782 10.638 -8.042 1.00 91.38 101 LEU A O 1
ATOM 820 N N . GLU A 1 102 ? -5.663 10.392 -8.781 1.00 90.88 102 GLU A N 1
ATOM 821 C CA . GLU A 1 102 ? -5.063 11.503 -8.032 1.00 90.88 102 GLU A CA 1
ATOM 822 C C . GLU A 1 102 ? -5.355 11.421 -6.520 1.00 90.88 102 GLU A C 1
ATOM 824 O O . GLU A 1 102 ? -5.620 12.415 -5.841 1.00 90.88 102 GLU A O 1
ATOM 829 N N . LYS A 1 103 ? -5.338 10.200 -5.976 1.00 92.12 103 LYS A N 1
ATOM 830 C CA . LYS A 1 103 ? -5.572 9.916 -4.560 1.00 92.12 103 LYS A CA 1
ATOM 831 C C . LYS A 1 103 ? -4.276 9.699 -3.812 1.00 92.12 103 LYS A C 1
ATOM 833 O O . LYS A 1 103 ? -3.418 8.919 -4.221 1.00 92.12 103 LYS A O 1
ATOM 838 N N . ARG A 1 104 ? -4.182 10.348 -2.648 1.00 93.44 104 ARG A N 1
ATOM 839 C CA . ARG A 1 104 ? -3.095 10.108 -1.702 1.00 93.44 104 ARG A CA 1
ATOM 840 C C . ARG A 1 104 ? -3.114 8.662 -1.236 1.00 93.44 104 ARG A C 1
ATOM 842 O O . ARG A 1 104 ? -4.159 8.127 -0.864 1.00 93.44 104 ARG A O 1
ATOM 849 N N . CYS A 1 105 ? -1.934 8.069 -1.215 1.00 95.31 105 CYS A N 1
ATOM 850 C CA . CYS A 1 105 ? -1.709 6.678 -0.896 1.00 95.31 105 CYS A CA 1
ATOM 851 C C . CYS A 1 105 ? -0.607 6.562 0.165 1.00 95.31 105 CYS A C 1
ATOM 853 O O . CYS A 1 105 ? 0.461 7.163 0.054 1.00 95.31 105 CYS A O 1
ATOM 855 N N . LEU A 1 106 ? -0.868 5.789 1.211 1.00 97.44 106 LEU A N 1
ATOM 856 C CA . LEU A 1 106 ? 0.133 5.340 2.164 1.00 97.44 106 LEU A CA 1
ATOM 857 C C . LEU A 1 106 ? 0.347 3.846 1.957 1.00 97.44 106 LEU A C 1
ATOM 859 O O . LEU A 1 106 ? -0.527 3.029 2.251 1.00 97.44 106 LEU A O 1
ATOM 863 N N . THR A 1 107 ? 1.523 3.489 1.467 1.00 97.62 107 THR A N 1
ATOM 864 C CA . THR A 1 107 ? 1.879 2.103 1.202 1.00 97.62 107 THR A CA 1
ATOM 865 C C . THR A 1 107 ? 2.606 1.507 2.406 1.00 97.62 107 THR A C 1
ATOM 867 O O . THR A 1 107 ? 3.712 1.931 2.742 1.00 97.62 107 THR A O 1
ATOM 870 N N . LEU A 1 108 ? 2.011 0.491 3.038 1.00 96.50 108 LEU A N 1
ATOM 871 C CA . LEU A 1 108 ? 2.582 -0.240 4.177 1.00 96.50 108 LEU A CA 1
ATOM 872 C C . LEU A 1 108 ? 3.630 -1.261 3.704 1.00 96.50 108 LEU A C 1
ATOM 874 O O . LEU A 1 108 ? 3.453 -2.473 3.849 1.00 96.50 108 LEU A O 1
ATOM 878 N N . ARG A 1 109 ? 4.687 -0.778 3.050 1.00 91.50 109 ARG A N 1
ATOM 879 C CA . ARG A 1 109 ? 5.794 -1.584 2.523 1.00 91.50 109 ARG A CA 1
ATOM 880 C C . ARG A 1 109 ? 7.103 -0.814 2.660 1.00 91.50 109 ARG A C 1
ATOM 882 O O . ARG A 1 109 ? 7.128 0.406 2.550 1.00 91.50 109 ARG A O 1
ATOM 889 N N . ASN A 1 110 ? 8.203 -1.551 2.797 1.00 83.81 110 ASN A N 1
ATOM 890 C CA . ASN A 1 110 ? 9.553 -0.974 2.807 1.00 83.81 110 ASN A CA 1
ATOM 891 C C . ASN A 1 110 ? 10.025 -0.532 1.411 1.00 83.81 110 ASN A C 1
ATOM 893 O O . ASN A 1 110 ? 10.943 0.269 1.294 1.00 83.81 110 ASN A O 1
ATOM 897 N N . ASN A 1 111 ? 9.409 -1.070 0.358 1.00 83.62 111 ASN A N 1
ATOM 898 C CA . ASN A 1 111 ? 9.710 -0.798 -1.044 1.00 83.62 111 ASN A CA 1
ATOM 899 C C . ASN A 1 111 ? 8.421 -0.863 -1.874 1.00 83.62 111 ASN A C 1
ATOM 901 O O . ASN A 1 111 ? 7.403 -1.407 -1.432 1.00 83.62 111 ASN A O 1
ATOM 905 N N . THR A 1 112 ? 8.488 -0.356 -3.097 1.00 87.25 112 THR A N 1
ATOM 906 C CA . THR A 1 112 ? 7.438 -0.524 -4.099 1.00 87.25 112 THR A CA 1
ATOM 907 C C . THR A 1 112 ? 8.053 -0.623 -5.480 1.00 87.25 112 THR A C 1
ATOM 909 O O . THR A 1 112 ? 9.041 0.044 -5.744 1.00 87.25 112 THR A O 1
ATOM 912 N N . GLU A 1 113 ? 7.427 -1.425 -6.333 1.00 84.88 113 GLU A N 1
ATOM 913 C CA . GLU A 1 113 ? 7.649 -1.551 -7.773 1.00 84.88 113 GLU A CA 1
ATOM 914 C C . GLU A 1 113 ? 6.979 -0.437 -8.598 1.00 84.88 113 GLU A C 1
ATOM 916 O O . GLU A 1 113 ? 6.988 -0.502 -9.827 1.00 84.88 113 GLU A O 1
ATOM 921 N N . ARG A 1 114 ? 6.341 0.534 -7.926 1.00 88.25 114 ARG A N 1
ATOM 922 C CA . ARG A 1 114 ? 5.634 1.686 -8.515 1.00 88.25 114 ARG A CA 1
ATOM 923 C C . ARG A 1 114 ? 6.268 3.014 -8.096 1.00 88.25 114 ARG A C 1
ATOM 925 O O . ARG A 1 114 ? 5.590 3.851 -7.483 1.00 88.25 114 ARG A O 1
ATOM 932 N N . PRO A 1 115 ? 7.579 3.206 -8.288 1.00 84.75 115 PRO A N 1
ATOM 933 C CA . PRO A 1 115 ? 8.274 4.352 -7.727 1.00 84.75 115 PRO A CA 1
ATOM 934 C C . PRO A 1 115 ? 7.786 5.684 -8.304 1.00 84.75 115 PRO A C 1
ATOM 936 O O . PRO A 1 115 ? 7.766 6.670 -7.573 1.00 84.75 115 PRO A O 1
ATOM 939 N N . GLU A 1 116 ? 7.278 5.710 -9.536 1.00 83.56 116 GLU A N 1
ATOM 940 C CA . GLU A 1 116 ? 6.609 6.858 -10.157 1.00 83.56 116 GLU A CA 1
ATOM 941 C C . GLU A 1 116 ? 5.515 7.467 -9.263 1.00 83.56 116 GLU A C 1
ATOM 943 O O . GLU A 1 116 ? 5.344 8.686 -9.214 1.00 83.56 116 GLU A O 1
ATOM 948 N N . THR A 1 117 ? 4.835 6.639 -8.463 1.00 88.06 117 THR A N 1
ATOM 949 C CA . THR A 1 117 ? 3.811 7.101 -7.517 1.00 88.06 117 THR A CA 1
ATOM 950 C C . THR A 1 117 ? 4.397 7.876 -6.335 1.00 88.06 117 THR A C 1
ATOM 952 O O . THR A 1 117 ? 3.754 8.794 -5.820 1.00 88.06 117 THR A O 1
ATOM 955 N N . LEU A 1 118 ? 5.623 7.536 -5.919 1.00 87.38 118 LEU A N 1
ATOM 956 C CA . LEU A 1 118 ? 6.372 8.249 -4.884 1.00 87.38 118 LEU A CA 1
ATOM 957 C C . LEU A 1 118 ? 6.898 9.579 -5.423 1.00 87.38 118 LEU A C 1
ATOM 959 O O . LEU A 1 118 ? 6.765 10.605 -4.761 1.00 87.38 118 LEU A O 1
ATOM 963 N N . PHE A 1 119 ? 7.462 9.563 -6.634 1.00 80.81 119 PHE A N 1
ATOM 964 C CA . PHE A 1 119 ? 8.041 10.751 -7.265 1.00 80.81 119 PHE A CA 1
ATOM 965 C C . PHE A 1 119 ? 6.993 11.820 -7.581 1.00 80.81 119 PHE A C 1
ATOM 967 O O . PHE A 1 119 ? 7.252 13.004 -7.379 1.00 80.81 119 PHE A O 1
ATOM 974 N N . ALA A 1 120 ? 5.775 11.422 -7.956 1.00 81.12 120 ALA A N 1
ATOM 975 C CA . ALA A 1 120 ? 4.664 12.360 -8.110 1.00 81.12 120 ALA A CA 1
ATOM 976 C C . ALA A 1 120 ? 4.103 12.906 -6.781 1.00 81.12 120 ALA A C 1
ATOM 978 O O . ALA A 1 120 ? 3.183 13.721 -6.797 1.00 81.12 120 ALA A O 1
ATOM 979 N N . GLY A 1 121 ? 4.601 12.445 -5.627 1.00 85.25 121 GLY A N 1
ATOM 980 C CA . GLY A 1 121 ? 4.148 12.894 -4.308 1.00 85.25 121 GLY A CA 1
ATOM 981 C C . GLY A 1 121 ? 2.744 12.419 -3.916 1.00 85.25 121 GLY A C 1
ATOM 982 O O . GLY A 1 121 ? 2.193 12.893 -2.920 1.00 85.25 121 GLY A O 1
ATOM 983 N N . LEU A 1 122 ? 2.155 11.491 -4.679 1.00 88.81 122 LEU A N 1
ATOM 984 C CA . LEU A 1 122 ? 0.846 10.903 -4.379 1.00 88.81 122 LEU A CA 1
ATOM 985 C C . LEU A 1 122 ? 0.941 9.697 -3.450 1.00 88.81 122 LEU A C 1
ATOM 987 O O . LEU A 1 122 ? -0.029 9.380 -2.768 1.00 88.81 122 LEU A O 1
ATOM 991 N N . ASN A 1 123 ? 2.086 9.025 -3.404 1.00 92.31 123 ASN A N 1
ATOM 992 C CA . ASN A 1 123 ? 2.294 7.858 -2.566 1.00 92.31 123 ASN A CA 1
ATOM 993 C C . ASN A 1 123 ? 3.453 8.079 -1.592 1.00 92.31 123 ASN A C 1
ATOM 995 O O . ASN A 1 123 ? 4.437 8.753 -1.897 1.00 92.31 123 ASN A O 1
ATOM 999 N N . LYS A 1 124 ? 3.354 7.475 -0.412 1.00 93.31 124 LYS A N 1
ATOM 1000 C CA . LYS A 1 124 ? 4.426 7.442 0.579 1.00 93.31 124 LYS A CA 1
ATOM 1001 C C . LYS A 1 124 ? 4.580 6.023 1.103 1.00 93.31 124 LYS A C 1
ATOM 1003 O O . LYS A 1 124 ? 3.595 5.381 1.454 1.00 93.31 124 LYS A O 1
ATOM 1008 N N . LEU A 1 125 ? 5.817 5.541 1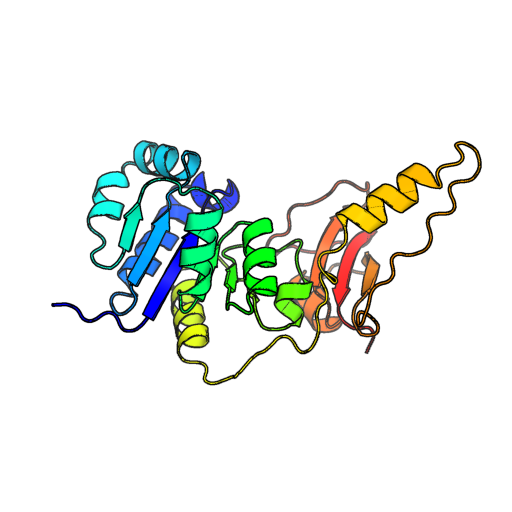.161 1.00 92.94 125 LEU A N 1
ATOM 1009 C CA . LEU A 1 125 ? 6.147 4.293 1.843 1.00 92.94 125 LEU A CA 1
ATOM 1010 C C . LEU A 1 125 ? 6.230 4.537 3.347 1.00 92.94 125 LEU A C 1
ATOM 1012 O O . LEU A 1 125 ? 6.705 5.588 3.784 1.00 92.94 125 LEU A O 1
ATOM 1016 N N . VAL A 1 126 ? 5.815 3.551 4.131 1.00 92.75 126 VAL A N 1
ATOM 1017 C CA . VAL A 1 126 ? 5.995 3.574 5.578 1.00 92.75 126 VAL A CA 1
ATOM 1018 C C . VAL A 1 126 ? 6.397 2.200 6.088 1.00 92.75 126 VAL A C 1
ATOM 1020 O O . VAL A 1 126 ? 5.875 1.166 5.665 1.00 92.75 126 VAL A O 1
ATOM 1023 N N . THR A 1 127 ? 7.348 2.214 7.011 1.00 84.75 127 THR A N 1
ATOM 1024 C CA . THR A 1 127 ? 7.749 1.062 7.808 1.00 84.75 127 THR A CA 1
ATOM 1025 C C . THR A 1 127 ? 6.592 0.611 8.693 1.00 84.75 127 THR A C 1
ATOM 1027 O O . THR A 1 127 ? 5.788 1.419 9.160 1.00 84.75 127 THR A O 1
ATOM 1030 N N . LEU A 1 128 ? 6.497 -0.696 8.947 1.00 88.44 128 LEU A N 1
ATOM 1031 C CA . LEU A 1 128 ? 5.494 -1.252 9.856 1.00 88.44 128 LEU A CA 1
ATOM 1032 C C . LEU A 1 128 ? 5.855 -0.963 11.318 1.00 88.44 128 LEU A C 1
ATOM 1034 O O . LEU A 1 128 ? 6.277 -1.836 12.071 1.00 88.44 128 LEU A O 1
ATOM 1038 N N . ASN A 1 129 ? 5.671 0.289 11.717 1.00 91.50 129 ASN A N 1
ATOM 1039 C CA . ASN A 1 129 ? 5.743 0.750 13.091 1.00 91.50 129 ASN A CA 1
ATOM 1040 C C . ASN A 1 129 ? 4.539 1.655 13.365 1.00 91.50 129 ASN A C 1
ATOM 1042 O O . ASN A 1 129 ? 4.178 2.504 12.550 1.00 91.50 129 ASN A O 1
ATOM 1046 N N . ARG A 1 130 ? 3.929 1.500 14.540 1.00 92.94 130 ARG A N 1
ATOM 1047 C CA . ARG A 1 130 ? 2.755 2.270 14.952 1.00 92.94 130 ARG A CA 1
ATOM 1048 C C . ARG A 1 130 ? 2.980 3.785 14.910 1.00 92.94 130 ARG A C 1
ATOM 1050 O O . ARG A 1 130 ? 2.101 4.512 14.447 1.00 92.94 130 ARG A O 1
ATOM 1057 N N . THR A 1 131 ? 4.125 4.287 15.379 1.00 93.25 131 THR A N 1
ATOM 1058 C CA . THR A 1 131 ? 4.412 5.735 15.367 1.00 93.25 131 THR A CA 1
ATOM 1059 C C . THR A 1 131 ? 4.569 6.260 13.948 1.00 93.25 131 THR A C 1
ATOM 1061 O O . THR A 1 131 ? 4.051 7.329 13.633 1.00 93.25 131 THR A O 1
ATOM 1064 N N . ASP A 1 132 ? 5.206 5.479 13.076 1.00 93.06 132 ASP A N 1
ATOM 1065 C CA . ASP A 1 132 ? 5.447 5.870 11.688 1.00 93.06 132 ASP A CA 1
ATOM 1066 C C . ASP A 1 132 ? 4.140 5.893 10.893 1.00 93.06 132 ASP A C 1
ATOM 1068 O O . ASP A 1 132 ? 3.865 6.870 10.192 1.00 93.06 132 ASP A O 1
ATOM 1072 N N . ILE A 1 133 ? 3.297 4.863 11.049 1.00 96.12 133 ILE A N 1
ATOM 1073 C CA . ILE A 1 133 ? 1.983 4.773 10.397 1.00 96.12 133 ILE A CA 1
ATOM 1074 C C . ILE A 1 133 ? 1.095 5.934 10.848 1.00 96.12 133 ILE A C 1
ATOM 1076 O O . ILE A 1 133 ? 0.568 6.673 10.015 1.00 96.12 133 ILE A O 1
ATOM 1080 N N . THR A 1 134 ? 0.938 6.120 12.161 1.00 95.44 134 THR A N 1
ATOM 1081 C CA . THR A 1 134 ? 0.036 7.145 12.705 1.00 95.44 134 THR A CA 1
ATOM 1082 C C . THR A 1 134 ? 0.517 8.563 12.403 1.00 95.44 134 THR A C 1
ATOM 1084 O O . THR A 1 134 ? -0.287 9.395 11.978 1.00 95.44 134 THR A O 1
ATOM 1087 N N . GLY A 1 135 ? 1.815 8.839 12.560 1.00 94.75 135 GLY A N 1
ATOM 1088 C CA . GLY A 1 135 ? 2.408 10.138 12.246 1.00 94.75 135 GLY A CA 1
ATOM 1089 C C . GLY A 1 135 ? 2.321 10.471 10.758 1.00 94.75 135 GLY A C 1
ATOM 1090 O O . GLY A 1 135 ? 1.902 11.571 10.394 1.00 94.75 135 GLY A O 1
ATOM 1091 N N . THR A 1 136 ? 2.629 9.504 9.889 1.00 94.25 136 THR A N 1
ATOM 1092 C CA . THR A 1 136 ? 2.564 9.705 8.436 1.00 94.25 136 THR A CA 1
ATOM 1093 C C . THR A 1 136 ? 1.129 9.895 7.950 1.00 94.25 136 THR A C 1
ATOM 1095 O O . THR A 1 136 ? 0.890 10.773 7.123 1.00 94.25 136 THR A O 1
ATOM 1098 N N . LEU A 1 137 ? 0.162 9.132 8.473 1.00 94.06 137 LEU A N 1
ATOM 1099 C CA . LEU A 1 137 ? -1.251 9.310 8.122 1.00 94.06 137 LEU A CA 1
ATOM 1100 C C . LEU A 1 137 ? -1.758 10.704 8.470 1.00 94.06 137 LEU A C 1
ATOM 1102 O O . LEU A 1 137 ? -2.359 11.358 7.619 1.00 94.06 137 LEU A O 1
ATOM 1106 N N . LYS A 1 138 ? -1.486 11.175 9.693 1.00 92.81 138 LYS A N 1
ATOM 1107 C CA . LYS A 1 138 ? -1.867 12.529 10.115 1.00 92.81 138 LYS A CA 1
ATOM 1108 C C . LYS A 1 138 ? -1.233 13.580 9.214 1.00 92.81 138 LYS A C 1
ATOM 1110 O O . LYS A 1 138 ? -1.949 14.412 8.669 1.00 92.81 138 LYS A O 1
ATOM 1115 N N . GLN A 1 139 ? 0.070 13.464 8.953 1.00 91.81 139 GLN A N 1
ATOM 1116 C CA . GLN A 1 139 ? 0.776 14.365 8.043 1.00 91.81 139 GLN A CA 1
ATOM 1117 C C . GLN A 1 139 ? 0.119 14.417 6.653 1.00 91.81 139 GLN A C 1
ATOM 1119 O O . GLN A 1 139 ? -0.097 15.502 6.119 1.00 91.81 139 GLN A O 1
ATOM 1124 N N . LEU A 1 140 ? -0.202 13.265 6.057 1.00 91.19 140 LEU A N 1
ATOM 1125 C CA . LEU A 1 140 ? -0.802 13.204 4.720 1.00 91.19 140 LEU A CA 1
ATOM 1126 C C . LEU A 1 140 ? -2.239 13.744 4.681 1.00 91.19 140 LEU A C 1
ATOM 1128 O O . LEU A 1 140 ? -2.644 14.299 3.662 1.00 91.19 140 LEU A O 1
ATOM 1132 N N . LEU A 1 141 ? -3.008 13.592 5.760 1.00 88.06 141 LEU A N 1
ATOM 1133 C CA . LEU A 1 141 ? -4.397 14.059 5.842 1.00 88.06 141 LEU A CA 1
ATOM 1134 C C . LEU A 1 141 ? -4.513 15.548 6.195 1.00 88.06 141 LEU A C 1
ATOM 1136 O O . LEU A 1 141 ? -5.464 16.201 5.769 1.00 88.06 141 LEU A O 1
ATOM 1140 N N . GLU A 1 142 ? -3.563 16.078 6.963 1.00 84.81 142 GLU A N 1
ATOM 1141 C CA . GLU A 1 142 ? -3.516 17.485 7.384 1.00 84.81 142 GLU A CA 1
ATOM 1142 C C . GLU A 1 142 ? -2.755 18.372 6.391 1.00 84.81 142 GLU A C 1
ATOM 1144 O O . GLU A 1 142 ? -2.920 19.595 6.392 1.00 84.81 142 GLU A O 1
ATOM 1149 N N . SER A 1 143 ? -1.933 17.769 5.528 1.00 82.25 143 SER A N 1
ATOM 1150 C CA . SER A 1 143 ? -1.203 18.489 4.491 1.00 82.25 143 SER A CA 1
ATOM 1151 C C . SER A 1 143 ? -2.163 19.228 3.555 1.00 82.25 143 SER A C 1
ATOM 1153 O O . SER A 1 143 ? -2.973 18.614 2.856 1.00 82.25 143 SER A O 1
ATOM 1155 N N . LYS A 1 144 ? -2.016 20.558 3.512 1.00 69.88 144 LYS A N 1
ATOM 1156 C CA . LYS A 1 144 ? -2.703 21.459 2.571 1.00 69.88 144 LYS A CA 1
ATOM 1157 C C . LYS A 1 144 ? -2.094 21.458 1.172 1.00 69.88 144 LYS A C 1
ATOM 1159 O O . LYS A 1 144 ? -2.554 22.215 0.325 1.00 69.88 144 LYS A O 1
ATOM 1164 N N . ASP A 1 145 ? -1.037 20.683 0.959 1.00 67.94 145 ASP A N 1
ATOM 1165 C CA . ASP A 1 145 ? -0.358 20.635 -0.327 1.00 67.94 145 ASP A CA 1
ATOM 1166 C C . ASP A 1 145 ? -1.355 20.122 -1.376 1.00 67.94 145 ASP A C 1
ATOM 1168 O O . ASP A 1 145 ? -1.956 19.070 -1.180 1.00 67.94 145 ASP A O 1
ATOM 1172 N N . ASP A 1 146 ? -1.612 20.859 -2.452 1.00 60.53 146 ASP A N 1
ATOM 1173 C CA . ASP A 1 146 ? -2.533 20.413 -3.510 1.00 60.53 146 ASP A CA 1
ATOM 1174 C C . ASP A 1 146 ? -1.726 19.576 -4.509 1.00 60.53 146 ASP A C 1
ATOM 1176 O O . ASP A 1 146 ? -1.614 19.929 -5.683 1.00 60.53 146 ASP A O 1
ATOM 1180 N N . THR A 1 147 ? -1.061 18.522 -4.004 1.00 62.03 147 THR A N 1
ATOM 1181 C CA . THR A 1 147 ? -0.184 17.643 -4.786 1.00 62.03 147 THR A CA 1
ATOM 1182 C C . THR A 1 147 ? -0.996 16.920 -5.850 1.00 62.03 147 THR A C 1
ATOM 1184 O O . THR A 1 147 ? -1.444 15.792 -5.667 1.00 62.03 147 THR A O 1
ATOM 1187 N N . LYS A 1 148 ? -1.191 17.591 -6.980 1.00 61.16 148 LYS A N 1
ATOM 1188 C CA . LYS A 1 148 ? -1.661 16.993 -8.219 1.00 61.16 148 LYS A CA 1
ATOM 1189 C C . LYS A 1 148 ? -0.444 16.475 -8.968 1.00 61.16 148 LYS A C 1
ATOM 1191 O O . LYS A 1 148 ? 0.559 17.195 -9.053 1.00 61.16 148 LYS A O 1
ATOM 1196 N N . PRO A 1 149 ? -0.499 15.248 -9.504 1.00 62.38 149 PRO A N 1
ATOM 1197 C CA . PRO A 1 149 ? 0.568 14.768 -10.355 1.00 62.38 149 PRO A CA 1
ATOM 1198 C C . PRO A 1 149 ? 0.666 15.741 -11.530 1.00 62.38 149 PRO A C 1
ATOM 1200 O O . PRO A 1 149 ? -0.314 15.999 -12.228 1.00 62.38 149 PRO A O 1
ATOM 1203 N N . LYS A 1 150 ? 1.848 16.328 -11.728 1.00 58.62 150 LYS A N 1
ATOM 1204 C CA . LYS A 1 150 ? 2.067 17.268 -12.835 1.00 58.62 150 LYS A CA 1
ATOM 1205 C C . LYS A 1 150 ? 1.904 16.574 -14.194 1.00 58.62 150 LYS A C 1
ATOM 1207 O O . LYS A 1 150 ? 1.691 17.246 -15.199 1.00 58.62 150 LYS A O 1
ATOM 1212 N N . GLU A 1 151 ? 2.002 15.240 -14.226 1.00 66.38 151 GLU A N 1
ATOM 1213 C CA . GLU A 1 151 ? 2.170 14.450 -15.443 1.00 66.38 151 GLU A CA 1
ATOM 1214 C C . GLU A 1 151 ? 1.515 13.062 -15.353 1.00 66.38 151 GLU A C 1
ATOM 1216 O O . GLU A 1 151 ? 1.446 12.439 -14.291 1.00 66.38 151 GLU A O 1
ATOM 1221 N N . ARG A 1 152 ? 1.055 12.544 -16.500 1.00 69.94 152 ARG A N 1
ATOM 1222 C CA . ARG A 1 152 ? 0.428 11.217 -16.631 1.00 69.94 152 ARG A CA 1
ATOM 1223 C C . ARG A 1 152 ? 1.466 10.135 -16.939 1.00 69.94 152 ARG A C 1
ATOM 1225 O O . ARG A 1 152 ? 1.505 9.603 -18.046 1.00 69.94 152 ARG A O 1
ATOM 1232 N N . LEU A 1 153 ? 2.284 9.790 -15.946 1.00 77.00 153 LEU A N 1
ATOM 1233 C CA . LEU A 1 153 ? 3.408 8.855 -16.119 1.00 77.00 153 LEU A CA 1
ATOM 1234 C C . LEU A 1 153 ? 2.985 7.434 -16.541 1.00 77.00 153 LEU A C 1
ATOM 1236 O O . LEU A 1 153 ? 3.740 6.765 -17.240 1.00 77.00 153 LEU A O 1
ATOM 1240 N N . LEU A 1 154 ? 1.774 6.988 -16.181 1.00 82.12 154 LEU A N 1
ATOM 1241 C CA . LEU A 1 154 ? 1.252 5.649 -16.516 1.00 82.12 154 LEU A CA 1
ATOM 1242 C C . LEU A 1 154 ? 0.610 5.552 -17.918 1.00 82.12 154 LEU A C 1
ATOM 1244 O O . LEU A 1 154 ? 0.114 4.492 -18.305 1.00 82.12 154 LEU A O 1
ATOM 1248 N N . GLY A 1 155 ? 0.624 6.639 -18.695 1.00 82.00 155 GLY A N 1
ATOM 1249 C CA . GLY A 1 155 ? 0.126 6.675 -20.070 1.00 82.00 155 GLY A CA 1
ATOM 1250 C C . GLY A 1 155 ? -1.296 7.222 -20.223 1.00 82.00 155 GLY A C 1
ATOM 1251 O O . GLY A 1 155 ? -1.859 7.864 -19.336 1.00 82.00 155 GLY A O 1
ATOM 1252 N N . ASP A 1 156 ? -1.877 7.001 -21.404 1.00 85.69 156 ASP A N 1
ATOM 1253 C CA . ASP A 1 156 ? -3.117 7.648 -21.857 1.00 85.69 156 ASP A CA 1
ATOM 1254 C C . ASP A 1 156 ? -4.355 6.733 -21.824 1.00 85.69 156 ASP A C 1
ATOM 1256 O O . ASP A 1 156 ? -5.402 7.081 -22.376 1.00 85.69 156 ASP A O 1
ATOM 1260 N N . GLY A 1 157 ? -4.234 5.552 -21.211 1.00 87.38 157 GLY A N 1
ATOM 1261 C CA . GLY A 1 157 ? -5.298 4.546 -21.152 1.00 87.38 157 GLY A CA 1
ATOM 1262 C C . GLY A 1 157 ? -5.501 3.749 -22.447 1.00 87.38 157 GLY A C 1
ATOM 1263 O O . GLY A 1 157 ? -6.453 2.975 -22.535 1.00 87.38 157 GLY A O 1
ATOM 1264 N N . LYS A 1 158 ? -4.626 3.888 -23.457 1.00 89.75 158 LYS A N 1
ATOM 1265 C CA . LYS A 1 158 ? -4.734 3.165 -24.741 1.00 89.75 158 LYS A CA 1
ATOM 1266 C C . LYS A 1 158 ? -3.783 1.974 -24.875 1.00 89.75 158 LYS A C 1
ATOM 1268 O O . LYS A 1 158 ? -3.549 1.500 -25.990 1.00 89.75 158 LYS A O 1
ATOM 1273 N N . SER A 1 159 ? -3.269 1.442 -23.766 1.00 89.88 159 SER A N 1
ATOM 1274 C CA . SER A 1 159 ? -2.297 0.338 -23.764 1.00 89.88 159 SER A CA 1
ATOM 1275 C C . SER A 1 159 ? -2.773 -0.877 -24.567 1.00 89.88 159 SER A C 1
ATOM 1277 O O . SER A 1 159 ? -2.004 -1.432 -25.344 1.00 89.88 159 SER A O 1
ATOM 1279 N N . ALA A 1 160 ? -4.058 -1.242 -24.473 1.00 92.38 160 ALA A N 1
ATOM 1280 C CA . ALA A 1 160 ? -4.623 -2.359 -25.235 1.00 92.38 160 ALA A CA 1
ATOM 1281 C C . ALA A 1 160 ? -4.523 -2.157 -26.760 1.00 92.38 160 ALA A C 1
ATOM 1283 O O . ALA A 1 160 ? -4.168 -3.084 -27.487 1.00 92.38 160 ALA A O 1
ATOM 1284 N N . LEU A 1 161 ? -4.785 -0.938 -27.251 1.00 91.31 161 LEU A N 1
ATOM 1285 C CA . LEU A 1 161 ? -4.676 -0.609 -28.676 1.00 91.31 161 LEU A CA 1
ATOM 1286 C C . LEU A 1 161 ? -3.217 -0.629 -29.143 1.00 91.31 161 LEU A C 1
ATOM 1288 O O . LEU A 1 161 ? -2.929 -1.128 -30.231 1.00 91.31 161 LEU A O 1
ATOM 1292 N N . ALA A 1 162 ? -2.298 -0.121 -28.317 1.00 86.62 162 ALA A N 1
ATOM 1293 C CA . ALA A 1 162 ? -0.867 -0.150 -28.606 1.00 86.62 162 ALA A CA 1
ATOM 1294 C C . ALA A 1 162 ? -0.336 -1.591 -28.686 1.00 86.62 162 ALA A C 1
ATOM 1296 O O . ALA A 1 162 ? 0.334 -1.943 -29.656 1.00 86.62 162 ALA A O 1
ATOM 1297 N N . ILE A 1 163 ? -0.703 -2.441 -27.721 1.00 87.75 163 ILE A N 1
ATOM 1298 C CA . ILE A 1 163 ? -0.33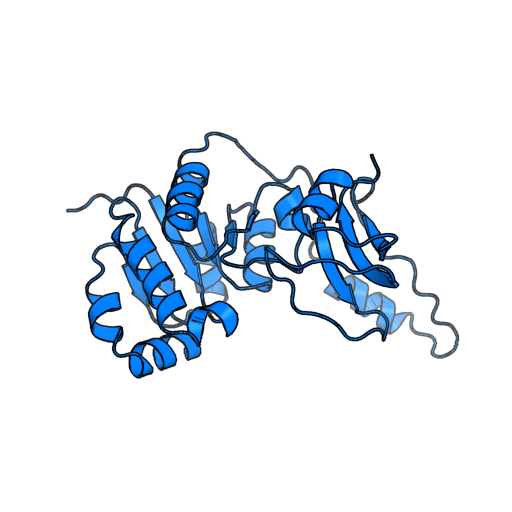9 -3.864 -27.702 1.00 87.75 163 ILE A CA 1
ATOM 1299 C C . ILE A 1 163 ? -0.904 -4.577 -28.934 1.00 87.75 163 ILE A C 1
ATOM 1301 O O . ILE A 1 163 ? -0.167 -5.273 -29.630 1.00 87.75 163 ILE A O 1
ATOM 1305 N N . LEU A 1 164 ? -2.185 -4.366 -29.257 1.00 89.62 164 LEU A N 1
ATOM 1306 C CA . LEU A 1 164 ? -2.809 -4.982 -30.430 1.00 89.62 164 LEU A CA 1
ATOM 1307 C C . LEU A 1 164 ? -2.102 -4.582 -31.729 1.00 89.62 164 LEU A C 1
ATOM 1309 O O . LEU A 1 164 ? -1.930 -5.421 -32.611 1.00 89.62 164 LEU A O 1
ATOM 1313 N N . LYS A 1 165 ? -1.689 -3.317 -31.851 1.00 86.00 165 LYS A N 1
ATOM 1314 C CA . LYS A 1 165 ? -0.927 -2.844 -33.008 1.00 86.00 165 LYS A CA 1
ATOM 1315 C C . LYS A 1 165 ? 0.415 -3.570 -33.124 1.00 86.00 165 LYS A C 1
ATOM 1317 O O . LYS A 1 165 ? 0.711 -4.088 -34.191 1.00 86.00 165 LYS A O 1
ATOM 1322 N N . ILE A 1 166 ? 1.169 -3.680 -32.028 1.00 84.50 166 ILE A N 1
ATOM 1323 C CA . ILE A 1 166 ? 2.452 -4.406 -31.999 1.00 84.50 166 ILE A CA 1
ATOM 1324 C C . ILE A 1 166 ? 2.265 -5.870 -32.419 1.00 84.50 166 ILE A C 1
ATOM 1326 O O . ILE A 1 166 ? 3.053 -6.388 -33.204 1.00 84.50 166 ILE A O 1
ATOM 1330 N N . ILE A 1 167 ? 1.206 -6.524 -31.934 1.00 85.62 167 ILE A N 1
ATOM 1331 C CA . ILE A 1 167 ? 0.895 -7.916 -32.287 1.00 85.62 167 ILE A CA 1
ATOM 1332 C C . ILE A 1 167 ? 0.490 -8.050 -33.762 1.00 85.62 167 ILE A C 1
ATOM 1334 O O . ILE A 1 167 ? 0.834 -9.040 -34.395 1.00 85.62 167 ILE A O 1
ATOM 1338 N N . LYS A 1 168 ? -0.240 -7.086 -34.335 1.00 83.06 168 LYS A N 1
ATOM 1339 C CA . LYS A 1 168 ? -0.628 -7.121 -35.757 1.00 83.06 168 LYS A CA 1
ATOM 1340 C C . LYS A 1 168 ? 0.537 -6.836 -36.699 1.00 83.06 168 LYS A C 1
ATOM 1342 O O . LYS A 1 168 ? 0.634 -7.471 -37.743 1.00 83.06 168 LYS A O 1
ATOM 1347 N N . ASP A 1 169 ? 1.409 -5.911 -36.316 1.00 77.00 169 ASP A N 1
ATOM 1348 C CA . ASP A 1 169 ? 2.603 -5.532 -37.079 1.00 77.00 169 ASP A CA 1
ATOM 1349 C C . ASP A 1 169 ? 3.739 -6.571 -36.915 1.00 77.00 169 ASP A C 1
ATOM 1351 O O . ASP A 1 169 ? 4.830 -6.416 -37.465 1.00 77.00 169 ASP A O 1
ATOM 1355 N N . TYR A 1 170 ? 3.482 -7.644 -36.161 1.00 73.12 170 TYR A N 1
ATOM 1356 C CA . TYR A 1 170 ? 4.418 -8.713 -35.853 1.00 73.12 170 TYR A CA 1
ATOM 1357 C C . TYR A 1 170 ? 4.860 -9.478 -37.109 1.00 73.12 170 TYR A C 1
ATOM 1359 O O . TYR A 1 170 ? 4.096 -10.230 -37.714 1.00 73.12 170 TYR A O 1
ATOM 1367 N N . GLN A 1 171 ? 6.141 -9.342 -37.458 1.00 67.69 171 GLN A N 1
ATOM 1368 C CA . GLN A 1 171 ? 6.855 -10.251 -38.355 1.00 67.69 171 GLN A CA 1
ATOM 1369 C C . GLN A 1 171 ? 7.882 -11.032 -37.527 1.00 67.69 171 GLN A C 1
ATOM 1371 O O . GLN A 1 171 ? 8.805 -10.435 -36.971 1.00 67.69 171 GLN A O 1
ATOM 1376 N N . TYR A 1 172 ? 7.712 -12.359 -37.444 1.00 60.78 172 TYR A N 1
ATOM 1377 C CA . TYR A 1 172 ? 8.434 -13.274 -36.538 1.00 60.78 172 TYR A CA 1
ATOM 1378 C C . TYR A 1 172 ? 9.969 -13.115 -36.564 1.00 60.78 172 TYR A C 1
ATOM 1380 O O . TYR A 1 172 ? 10.633 -13.329 -35.555 1.00 60.78 172 TYR A O 1
ATOM 1388 N N . GLU A 1 173 ? 10.540 -12.685 -37.693 1.00 61.97 173 GLU A N 1
ATOM 1389 C CA . GLU A 1 173 ? 11.991 -12.593 -37.904 1.00 61.97 173 GLU A CA 1
ATOM 1390 C C . GLU A 1 173 ? 12.613 -11.214 -37.595 1.00 61.97 173 GLU A C 1
ATOM 1392 O O . GLU A 1 173 ? 13.833 -11.071 -37.659 1.00 61.97 173 GLU A O 1
ATOM 1397 N N . LYS A 1 174 ? 11.823 -10.176 -37.271 1.00 62.22 174 LYS A N 1
ATOM 1398 C CA . LYS A 1 174 ? 12.319 -8.786 -37.132 1.00 62.22 174 LYS A CA 1
ATOM 1399 C C . LYS A 1 174 ? 11.708 -8.035 -35.949 1.00 62.22 174 LYS A C 1
ATOM 1401 O O . LYS A 1 174 ? 11.175 -6.937 -36.103 1.00 62.22 174 LYS A O 1
ATOM 1406 N N . LEU A 1 175 ? 11.803 -8.599 -34.747 1.00 57.16 175 LEU A N 1
ATOM 1407 C CA . LEU A 1 175 ? 11.450 -7.868 -33.529 1.00 57.16 175 LEU A CA 1
ATOM 1408 C C . LEU A 1 175 ? 12.483 -6.769 -33.246 1.00 57.16 175 LEU A C 1
ATOM 1410 O O . LEU A 1 175 ? 13.460 -6.971 -32.530 1.00 57.16 175 LEU A O 1
ATOM 1414 N N . VAL A 1 176 ? 12.238 -5.581 -33.790 1.00 59.06 176 VAL A N 1
ATOM 1415 C CA . VAL A 1 176 ? 12.774 -4.348 -33.220 1.00 59.06 176 VAL A CA 1
ATOM 1416 C C . VAL A 1 176 ? 11.738 -3.875 -32.215 1.00 59.06 176 VAL A C 1
ATOM 1418 O O . VAL A 1 176 ? 10.661 -3.434 -32.606 1.00 59.06 176 VAL A O 1
ATOM 1421 N N . PHE A 1 177 ? 12.032 -4.001 -30.922 1.00 55.94 177 PHE A N 1
ATOM 1422 C CA . PHE A 1 177 ? 11.220 -3.366 -29.891 1.00 55.94 177 PHE A CA 1
ATOM 1423 C C . PHE A 1 177 ? 11.535 -1.871 -29.928 1.00 55.94 177 PHE A C 1
ATOM 1425 O O . PHE A 1 177 ? 12.638 -1.491 -29.527 1.00 55.94 177 PHE A O 1
ATOM 1432 N N . PRO A 1 178 ? 10.636 -1.006 -30.433 1.00 58.66 178 PRO A N 1
ATOM 1433 C CA . PRO A 1 178 ? 10.847 0.415 -30.250 1.00 58.66 178 PRO A CA 1
ATOM 1434 C C . PRO A 1 178 ? 10.879 0.673 -28.746 1.00 58.66 178 PRO A C 1
ATOM 1436 O O . PRO A 1 178 ? 10.044 0.142 -28.006 1.00 58.66 178 PRO A O 1
ATOM 1439 N N . THR A 1 179 ? 11.839 1.477 -28.296 1.00 56.47 179 THR A N 1
ATOM 1440 C CA . THR A 1 179 ? 11.861 1.942 -26.912 1.00 56.47 179 THR A CA 1
ATOM 1441 C C . THR A 1 179 ? 10.473 2.495 -26.574 1.00 56.47 179 THR A C 1
ATOM 1443 O O . THR A 1 179 ? 9.938 3.288 -27.363 1.00 56.47 179 THR A O 1
ATOM 1446 N N . PRO A 1 180 ? 9.848 2.058 -25.464 1.00 58.16 180 PRO A N 1
ATOM 1447 C CA . PRO A 1 180 ? 8.543 2.557 -25.061 1.00 58.16 180 PRO A CA 1
ATOM 1448 C C . PRO A 1 180 ? 8.541 4.085 -25.071 1.00 58.16 180 PRO A C 1
ATOM 1450 O O . PRO A 1 180 ? 9.491 4.713 -24.604 1.00 58.16 180 PRO A O 1
ATOM 1453 N N . ARG A 1 181 ? 7.480 4.699 -25.606 1.00 57.34 181 ARG A N 1
ATOM 1454 C CA . ARG A 1 181 ? 7.307 6.152 -25.507 1.00 57.34 181 ARG A CA 1
ATOM 1455 C C . ARG A 1 181 ? 6.984 6.497 -24.061 1.00 57.34 181 ARG A C 1
ATOM 1457 O O . ARG A 1 181 ? 5.822 6.476 -23.666 1.00 57.34 181 ARG A O 1
ATOM 1464 N N . MET A 1 182 ? 8.017 6.792 -23.288 1.00 59.75 182 MET A N 1
ATOM 1465 C CA . MET A 1 182 ? 7.881 7.270 -21.923 1.00 59.75 182 MET A CA 1
ATOM 1466 C C . MET A 1 182 ? 7.577 8.775 -21.965 1.00 59.75 182 MET A C 1
ATOM 1468 O O . MET A 1 182 ? 8.479 9.605 -22.026 1.00 59.75 182 MET A O 1
ATOM 1472 N N . GLN A 1 183 ? 6.29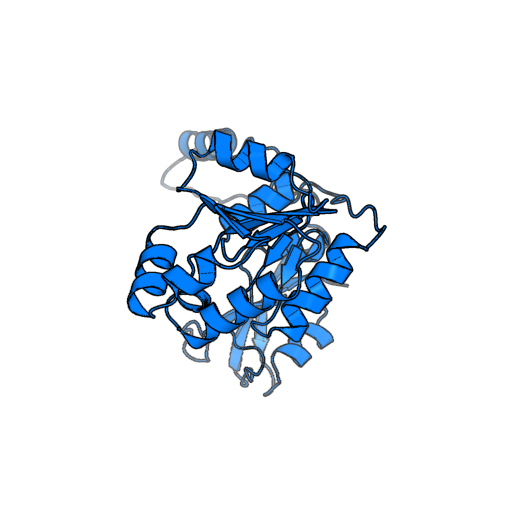1 9.133 -22.056 1.00 57.84 183 GLN A N 1
ATOM 1473 C CA . GLN A 1 183 ? 5.863 10.537 -22.092 1.00 57.84 183 GLN A CA 1
ATOM 1474 C C . GLN A 1 183 ? 6.131 11.204 -20.746 1.00 57.84 183 GLN A C 1
ATOM 1476 O O . GLN A 1 183 ? 5.573 10.774 -19.741 1.00 57.84 183 GLN A O 1
ATOM 1481 N N . ASN A 1 184 ? 6.930 12.270 -20.755 1.00 60.22 184 ASN A N 1
ATOM 1482 C CA . ASN A 1 184 ? 7.299 13.038 -19.567 1.00 60.22 184 ASN A CA 1
ATOM 1483 C C . ASN A 1 184 ? 8.084 12.222 -18.516 1.00 60.22 184 ASN A C 1
ATOM 1485 O O . ASN A 1 184 ? 8.011 12.468 -17.324 1.00 60.22 184 ASN A O 1
ATOM 1489 N N . TRP A 1 185 ? 8.854 11.224 -18.956 1.00 65.44 185 TRP A N 1
ATOM 1490 C CA . TRP A 1 185 ? 9.846 10.545 -18.108 1.00 65.44 185 TRP A CA 1
ATOM 1491 C C . TRP A 1 185 ? 11.257 11.109 -18.331 1.00 65.44 185 TRP A C 1
ATOM 1493 O O . TRP A 1 185 ? 12.242 10.465 -17.987 1.00 65.44 185 TRP A O 1
ATOM 1503 N N . GLU A 1 186 ? 11.385 12.287 -18.951 1.00 66.62 186 GLU A N 1
ATOM 1504 C CA . GLU A 1 186 ? 12.697 12.885 -19.255 1.00 66.62 186 GLU A CA 1
ATOM 1505 C C . GLU A 1 186 ? 13.533 13.063 -17.977 1.00 66.62 186 GLU A C 1
ATOM 1507 O O . GLU A 1 186 ? 14.737 12.816 -17.993 1.00 66.62 186 GLU A O 1
ATOM 1512 N N . ASP A 1 187 ? 12.853 13.343 -16.861 1.00 64.94 187 ASP A N 1
ATOM 1513 C CA . ASP A 1 187 ? 13.426 13.492 -15.524 1.00 64.94 187 ASP A CA 1
ATOM 1514 C C . ASP A 1 187 ? 13.482 12.189 -14.703 1.00 64.94 187 ASP A C 1
ATOM 1516 O O . ASP A 1 187 ? 13.907 12.233 -13.553 1.00 64.94 187 ASP A O 1
ATOM 1520 N N . TYR A 1 188 ? 13.038 11.031 -15.217 1.00 70.94 188 TYR A N 1
ATOM 1521 C CA . TYR A 1 188 ? 12.988 9.785 -14.437 1.00 70.94 188 TYR A CA 1
ATOM 1522 C C . TYR A 1 188 ? 13.343 8.546 -15.258 1.00 70.94 188 TYR A C 1
ATOM 1524 O O . TYR A 1 188 ? 12.612 8.148 -16.164 1.00 70.94 188 TYR A O 1
ATOM 1532 N N . GLN A 1 189 ? 14.432 7.867 -14.897 1.00 72.44 189 GLN A N 1
ATOM 1533 C CA . GLN A 1 189 ? 14.886 6.672 -15.609 1.00 72.44 189 GLN A CA 1
ATOM 1534 C C . GLN A 1 189 ? 15.197 5.515 -14.661 1.00 72.44 189 GLN A C 1
ATOM 1536 O O . GLN A 1 189 ? 15.538 5.699 -13.491 1.00 72.44 189 GLN A O 1
ATOM 1541 N N . PHE A 1 190 ? 15.042 4.295 -15.184 1.00 78.94 190 PHE A N 1
ATOM 1542 C CA . PHE A 1 190 ? 15.534 3.098 -14.518 1.00 78.94 190 PHE A CA 1
ATOM 1543 C C . PH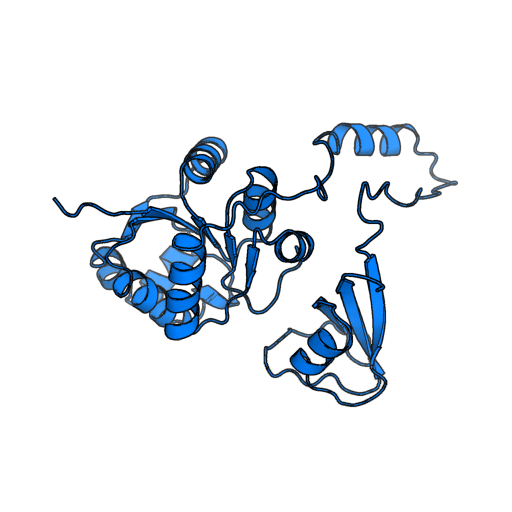E A 1 190 ? 17.011 2.901 -14.853 1.00 78.94 190 PHE A C 1
ATOM 1545 O O . PHE A 1 190 ? 17.365 2.820 -16.032 1.00 78.94 190 PHE A O 1
ATOM 1552 N N . HIS A 1 191 ? 17.854 2.751 -13.834 1.00 80.69 191 HIS A N 1
ATOM 1553 C CA . HIS A 1 191 ? 19.279 2.475 -14.012 1.00 80.69 191 HIS A CA 1
ATOM 1554 C C . HIS A 1 191 ? 19.648 1.142 -13.384 1.00 80.69 191 HIS A C 1
ATOM 1556 O O . HIS A 1 191 ? 19.168 0.797 -12.308 1.00 80.69 191 HIS A O 1
ATOM 1562 N N . LEU A 1 192 ? 20.499 0.383 -14.071 1.00 85.56 192 LEU A N 1
ATOM 1563 C CA . LEU A 1 192 ? 21.170 -0.769 -13.489 1.00 85.56 192 LEU A CA 1
ATOM 1564 C C . LEU A 1 192 ? 22.579 -0.331 -13.098 1.00 85.56 192 LEU A C 1
ATOM 1566 O O . LEU A 1 192 ? 23.399 -0.047 -13.969 1.00 85.56 192 LEU A O 1
ATOM 1570 N N . GLU A 1 193 ? 22.851 -0.295 -11.800 1.00 88.81 193 GLU A N 1
ATOM 1571 C CA . GLU A 1 193 ? 24.118 0.182 -11.252 1.00 88.81 193 GLU A CA 1
ATOM 1572 C C . GLU A 1 193 ? 24.811 -0.925 -10.455 1.00 88.81 193 GLU A C 1
ATOM 1574 O O . GLU A 1 193 ? 24.166 -1.689 -9.735 1.00 88.81 193 GLU A O 1
ATOM 1579 N N . GLU A 1 194 ? 26.136 -1.022 -10.576 1.00 91.12 194 GLU A N 1
ATOM 1580 C CA . GLU A 1 194 ? 26.947 -1.890 -9.722 1.00 91.12 194 GLU A CA 1
ATOM 1581 C C . GLU A 1 194 ? 27.403 -1.127 -8.473 1.00 91.12 194 GLU A C 1
ATOM 1583 O O . GLU A 1 194 ? 27.880 0.009 -8.532 1.00 91.12 194 GLU A O 1
ATOM 1588 N N . VAL A 1 195 ? 27.259 -1.765 -7.316 1.00 92.62 195 VAL A N 1
ATOM 1589 C CA . VAL A 1 195 ? 27.636 -1.211 -6.020 1.00 92.62 195 VAL A CA 1
ATOM 1590 C C . VAL A 1 195 ? 29.153 -1.312 -5.855 1.00 92.62 195 VAL A C 1
ATOM 1592 O O . VAL A 1 195 ? 29.717 -2.403 -5.765 1.00 92.62 195 VAL A O 1
ATOM 1595 N N . ASN A 1 196 ? 29.824 -0.162 -5.772 1.00 91.38 196 ASN A N 1
ATOM 1596 C CA . ASN A 1 196 ? 31.291 -0.082 -5.753 1.00 91.38 196 ASN A CA 1
ATOM 1597 C C . ASN A 1 196 ? 31.927 -0.277 -4.362 1.00 91.38 196 ASN A C 1
ATOM 1599 O O . ASN A 1 196 ? 33.119 -0.581 -4.257 1.00 91.38 196 ASN A O 1
ATOM 1603 N N . SER A 1 197 ? 31.148 -0.109 -3.294 1.00 92.81 197 SER A N 1
ATOM 1604 C CA . SER A 1 197 ? 31.585 -0.242 -1.902 1.00 92.81 197 SER A CA 1
ATOM 1605 C C . SER A 1 197 ? 30.420 -0.658 -1.016 1.00 92.81 197 SER A C 1
ATOM 1607 O O . SER A 1 197 ? 29.278 -0.327 -1.325 1.00 92.81 197 SER A O 1
ATOM 1609 N N . ASP A 1 198 ? 30.718 -1.302 0.109 1.00 94.69 198 ASP A N 1
ATOM 1610 C CA . ASP A 1 198 ? 29.701 -1.623 1.106 1.00 94.69 198 ASP A CA 1
ATOM 1611 C C . ASP A 1 198 ? 29.048 -0.330 1.624 1.00 94.69 198 ASP A C 1
ATOM 1613 O O . ASP A 1 198 ? 29.740 0.588 2.068 1.00 94.69 198 ASP A O 1
ATOM 1617 N N . ILE A 1 199 ? 27.725 -0.229 1.512 1.00 94.19 199 ILE A N 1
ATOM 1618 C CA . ILE A 1 199 ? 26.960 0.970 1.874 1.00 94.19 199 ILE A CA 1
ATOM 1619 C C . ILE A 1 199 ? 25.568 0.581 2.369 1.00 94.19 199 ILE A C 1
ATOM 1621 O O . ILE A 1 199 ? 24.954 -0.368 1.874 1.00 94.19 199 ILE A O 1
ATOM 1625 N N . LEU A 1 200 ? 25.045 1.316 3.350 1.00 93.19 200 LEU A N 1
ATOM 1626 C CA . LEU A 1 200 ? 23.668 1.129 3.790 1.00 93.19 200 LEU A CA 1
ATOM 1627 C C . LEU A 1 200 ? 22.710 1.561 2.673 1.00 93.19 200 LEU A C 1
ATOM 1629 O O . LEU A 1 200 ? 22.867 2.632 2.085 1.00 93.19 200 LEU A O 1
ATOM 1633 N N . LEU A 1 201 ? 21.669 0.773 2.413 1.00 89.06 201 LEU A N 1
ATOM 1634 C CA . LEU A 1 201 ? 20.697 1.049 1.355 1.00 89.06 201 LEU A CA 1
ATOM 1635 C C . LEU A 1 201 ? 20.122 2.471 1.416 1.00 89.06 201 LEU A C 1
ATOM 1637 O O . LEU A 1 201 ? 20.086 3.171 0.407 1.00 89.06 201 LEU A O 1
ATOM 1641 N N . LYS A 1 202 ? 19.721 2.925 2.608 1.00 86.88 202 LYS A N 1
ATOM 1642 C CA . LYS A 1 202 ? 19.174 4.277 2.817 1.00 86.88 202 LYS A CA 1
ATOM 1643 C C . LYS A 1 202 ? 20.179 5.376 2.462 1.00 86.88 202 LYS A C 1
ATOM 1645 O O . LYS A 1 202 ? 19.787 6.433 1.972 1.00 86.88 202 LYS A O 1
ATOM 1650 N N . GLU A 1 203 ? 21.463 5.140 2.718 1.00 89.38 203 GLU A N 1
ATOM 1651 C CA . GLU A 1 203 ? 22.530 6.082 2.371 1.00 89.38 203 GLU A CA 1
ATOM 1652 C C . GLU A 1 203 ? 22.773 6.107 0.866 1.00 89.38 203 GLU A C 1
ATOM 1654 O O . GLU A 1 203 ? 22.943 7.188 0.308 1.00 89.38 203 GLU A O 1
ATOM 1659 N N . PHE A 1 204 ? 22.718 4.947 0.202 1.00 90.25 204 PHE A N 1
ATOM 1660 C CA . PHE A 1 204 ? 22.799 4.855 -1.254 1.00 90.25 204 PHE A CA 1
ATOM 1661 C C . PHE A 1 204 ? 21.664 5.637 -1.928 1.00 90.25 204 PHE A C 1
ATOM 1663 O O . PHE A 1 204 ? 21.927 6.493 -2.770 1.00 90.25 204 PHE A O 1
ATOM 1670 N N . GLU A 1 205 ? 20.412 5.403 -1.523 1.00 87.19 205 GLU A N 1
ATOM 1671 C CA . GLU A 1 205 ? 19.253 6.118 -2.076 1.00 87.19 205 GLU A CA 1
ATOM 1672 C C . GLU A 1 205 ? 19.365 7.635 -1.882 1.00 87.19 205 GLU A C 1
ATOM 1674 O O . GLU A 1 205 ? 19.129 8.414 -2.805 1.00 87.19 205 GLU A O 1
ATOM 1679 N N . LYS A 1 206 ? 19.768 8.064 -0.678 1.00 87.19 206 LYS A N 1
ATOM 1680 C CA . LYS A 1 206 ? 19.934 9.482 -0.347 1.00 87.19 206 LYS A CA 1
ATOM 1681 C C . LYS A 1 206 ? 21.066 10.130 -1.143 1.00 87.19 206 LYS A C 1
ATOM 1683 O O . LYS A 1 206 ? 20.909 11.261 -1.591 1.00 87.19 206 LYS A O 1
ATOM 1688 N N . LYS A 1 207 ? 22.201 9.441 -1.292 1.00 87.31 207 LYS A N 1
ATOM 1689 C CA . LYS A 1 207 ? 23.381 9.949 -2.002 1.00 87.31 207 LYS A CA 1
ATOM 1690 C C . LYS A 1 207 ? 23.103 10.151 -3.490 1.00 87.31 207 LYS A C 1
ATOM 1692 O O . LYS A 1 207 ? 23.577 11.132 -4.049 1.00 87.31 207 LYS A O 1
ATOM 1697 N N . ASN A 1 208 ? 22.358 9.232 -4.101 1.00 82.88 208 ASN A N 1
ATOM 1698 C CA . ASN A 1 208 ? 22.113 9.230 -5.542 1.00 82.88 208 ASN A CA 1
ATOM 1699 C C . ASN A 1 208 ? 20.783 9.889 -5.939 1.00 82.88 208 ASN A C 1
ATOM 1701 O O . ASN A 1 208 ? 20.477 9.937 -7.119 1.00 82.88 208 ASN A O 1
ATOM 1705 N N . ASN A 1 209 ? 19.982 10.378 -4.981 1.00 82.69 209 ASN A N 1
ATOM 1706 C CA . ASN A 1 209 ? 18.637 10.913 -5.232 1.00 82.69 209 ASN A CA 1
ATOM 1707 C C . ASN A 1 209 ? 17.734 9.940 -6.027 1.00 82.69 209 ASN A C 1
ATOM 1709 O O . ASN A 1 209 ? 16.936 10.324 -6.882 1.00 82.69 209 ASN A O 1
ATOM 1713 N N . GLN A 1 210 ? 17.868 8.647 -5.733 1.00 83.81 210 GLN A N 1
ATOM 1714 C CA . GLN A 1 210 ? 17.212 7.552 -6.441 1.00 83.81 210 GLN A CA 1
ATOM 1715 C C . GLN A 1 210 ? 16.594 6.563 -5.449 1.00 83.81 210 GLN A C 1
ATOM 1717 O O . GLN A 1 210 ? 17.001 6.474 -4.290 1.00 83.81 210 GLN A O 1
ATOM 1722 N N . LYS A 1 211 ? 15.619 5.778 -5.912 1.00 82.81 211 LYS A N 1
ATOM 1723 C CA . LYS A 1 211 ? 14.984 4.700 -5.146 1.00 82.81 211 LYS A CA 1
ATOM 1724 C C . LYS A 1 211 ? 15.348 3.334 -5.688 1.00 82.81 211 LYS A C 1
ATOM 1726 O O . LYS A 1 211 ? 15.131 3.065 -6.867 1.00 82.81 211 LYS A O 1
ATOM 1731 N N . ILE A 1 212 ? 15.843 2.453 -4.824 1.00 86.25 212 ILE A N 1
ATOM 1732 C CA . ILE A 1 212 ? 16.176 1.081 -5.203 1.00 86.25 212 ILE A CA 1
ATOM 1733 C C . ILE A 1 212 ? 14.884 0.279 -5.344 1.00 86.25 212 ILE A C 1
ATOM 1735 O O . ILE A 1 212 ? 14.050 0.219 -4.444 1.00 86.25 212 ILE A O 1
ATOM 1739 N N . GLN A 1 213 ? 14.745 -0.347 -6.503 1.00 83.62 213 GLN A N 1
ATOM 1740 C CA . GLN A 1 213 ? 13.606 -1.164 -6.902 1.00 83.62 213 GLN A CA 1
ATOM 1741 C C . GLN A 1 213 ? 13.901 -2.644 -6.717 1.00 83.62 213 GLN A C 1
ATOM 1743 O O . GLN A 1 213 ? 13.074 -3.398 -6.207 1.00 83.62 213 GLN A O 1
ATOM 1748 N N . ILE A 1 214 ? 15.093 -3.059 -7.142 1.00 86.38 214 ILE A N 1
ATOM 1749 C CA . ILE A 1 214 ? 15.524 -4.453 -7.122 1.00 86.38 214 ILE A CA 1
ATOM 1750 C C . ILE A 1 214 ? 16.992 -4.489 -6.724 1.00 86.38 214 ILE A C 1
ATOM 1752 O O . ILE A 1 214 ? 17.787 -3.680 -7.195 1.00 86.38 214 ILE A O 1
ATOM 1756 N N . ILE A 1 215 ? 17.351 -5.449 -5.877 1.00 89.25 215 ILE A N 1
ATOM 1757 C CA . ILE A 1 215 ? 18.738 -5.754 -5.534 1.00 89.25 215 ILE A CA 1
ATOM 1758 C C . ILE A 1 215 ? 19.043 -7.147 -6.064 1.00 89.25 215 ILE A C 1
ATOM 1760 O O . ILE A 1 215 ? 18.287 -8.081 -5.811 1.00 89.25 215 ILE A O 1
ATOM 1764 N N . PHE A 1 216 ? 20.168 -7.288 -6.746 1.00 91.00 216 PHE A N 1
ATOM 1765 C CA . PHE A 1 216 ? 20.762 -8.557 -7.124 1.00 91.00 216 PHE A CA 1
ATOM 1766 C C . PHE A 1 216 ? 22.090 -8.707 -6.391 1.00 91.00 216 PHE A C 1
ATOM 1768 O O . PHE A 1 216 ? 22.918 -7.792 -6.396 1.00 91.00 216 PHE A O 1
ATOM 1775 N N . ASP A 1 217 ? 22.310 -9.864 -5.774 1.00 91.69 217 ASP A N 1
ATOM 1776 C CA . ASP A 1 217 ? 23.623 -10.181 -5.223 1.00 91.69 217 ASP A CA 1
ATOM 1777 C C . ASP A 1 217 ? 24.675 -10.358 -6.339 1.00 91.69 217 ASP A C 1
ATOM 1779 O O . ASP A 1 217 ? 24.381 -10.292 -7.540 1.00 91.69 217 ASP A O 1
ATOM 1783 N N . SER A 1 218 ? 25.924 -10.623 -5.953 1.00 89.50 218 SER A N 1
ATOM 1784 C CA . SER A 1 218 ? 27.022 -10.843 -6.905 1.00 89.50 218 SER A CA 1
ATOM 1785 C C . SER A 1 218 ? 26.815 -12.051 -7.830 1.00 89.50 218 SER A C 1
ATOM 1787 O O . SER A 1 218 ? 27.475 -12.154 -8.863 1.00 89.50 218 SER A O 1
ATOM 1789 N N . LYS A 1 219 ? 25.877 -12.952 -7.509 1.00 89.75 219 LYS A N 1
ATOM 1790 C CA . LYS A 1 219 ? 25.489 -14.100 -8.341 1.00 89.75 219 LYS A CA 1
ATOM 1791 C C . LYS A 1 219 ? 24.275 -13.806 -9.227 1.00 89.75 219 LYS A C 1
ATOM 1793 O O . LYS A 1 219 ? 23.884 -14.662 -10.015 1.00 89.75 219 LYS A O 1
ATOM 1798 N N . GLY A 1 220 ? 23.690 -12.611 -9.135 1.00 85.12 220 GLY A N 1
ATOM 1799 C CA . GLY A 1 220 ? 22.480 -12.246 -9.869 1.00 85.12 220 GLY A CA 1
ATOM 1800 C C . GLY A 1 220 ? 21.187 -12.757 -9.231 1.00 85.12 220 GLY A C 1
ATOM 1801 O O . GLY A 1 220 ? 20.151 -12.744 -9.891 1.00 85.12 220 GLY A O 1
ATOM 1802 N N . ILE A 1 221 ? 21.222 -13.215 -7.977 1.00 86.25 221 ILE A N 1
ATOM 1803 C CA . ILE A 1 221 ? 20.032 -13.681 -7.262 1.00 86.25 221 ILE A CA 1
ATOM 1804 C C . ILE A 1 221 ? 19.328 -12.464 -6.646 1.00 86.25 221 ILE A C 1
ATOM 1806 O O . ILE A 1 221 ? 19.975 -11.702 -5.914 1.00 86.25 221 ILE A O 1
ATOM 1810 N N . PRO A 1 222 ? 18.021 -12.270 -6.907 1.00 87.31 222 PRO A N 1
ATOM 1811 C CA . PRO A 1 222 ? 17.269 -11.160 -6.343 1.00 87.31 222 PRO A CA 1
ATOM 1812 C C . PRO A 1 222 ? 17.185 -11.272 -4.816 1.00 87.31 222 PRO A C 1
ATOM 1814 O O . PRO A 1 222 ? 16.929 -12.348 -4.274 1.00 87.31 222 PRO A O 1
ATOM 1817 N N . GLN A 1 223 ? 17.383 -10.151 -4.132 1.00 86.44 223 GLN A N 1
ATOM 1818 C CA . GLN A 1 223 ? 17.364 -10.047 -2.675 1.00 86.44 223 GLN A CA 1
ATOM 1819 C C . GLN A 1 223 ? 16.127 -9.284 -2.200 1.00 86.44 223 GLN A C 1
ATOM 1821 O O . GLN A 1 223 ? 15.645 -8.364 -2.866 1.00 86.44 223 GLN A O 1
ATOM 1826 N N . PHE A 1 224 ? 15.631 -9.641 -1.015 1.00 77.19 224 PHE A N 1
ATOM 1827 C CA . PHE A 1 224 ? 14.585 -8.870 -0.351 1.00 77.19 224 PHE A CA 1
ATOM 1828 C C . PHE A 1 224 ? 15.160 -7.574 0.218 1.00 77.19 224 PHE A C 1
ATOM 1830 O O . PHE A 1 224 ? 16.177 -7.575 0.906 1.00 77.19 224 PHE A O 1
ATOM 1837 N N . ILE A 1 225 ? 14.482 -6.466 -0.069 1.00 78.06 225 ILE A N 1
ATOM 1838 C CA . ILE A 1 225 ? 14.879 -5.142 0.399 1.00 78.06 225 ILE A CA 1
ATOM 1839 C C . ILE A 1 225 ? 14.352 -4.934 1.819 1.00 78.06 225 ILE A C 1
ATOM 1841 O O . ILE A 1 225 ? 13.141 -4.808 2.030 1.00 78.06 225 ILE A O 1
ATOM 1845 N N . GLU A 1 226 ? 15.272 -4.844 2.773 1.00 77.44 226 GLU A N 1
ATOM 1846 C CA . GLU A 1 226 ? 14.997 -4.458 4.156 1.00 77.44 226 GLU A CA 1
ATOM 1847 C C . GLU A 1 226 ? 15.514 -3.038 4.447 1.00 77.44 226 GLU A C 1
ATOM 1849 O O . GLU A 1 226 ? 16.456 -2.581 3.796 1.00 77.44 226 GLU A O 1
ATOM 1854 N N . PRO A 1 227 ? 14.930 -2.307 5.417 1.00 69.94 227 PRO A N 1
ATOM 1855 C CA . PRO A 1 227 ? 15.325 -0.927 5.702 1.00 69.94 227 PRO A CA 1
ATOM 1856 C C . PRO A 1 227 ? 16.799 -0.771 6.091 1.00 69.94 227 PRO A C 1
ATOM 1858 O O . PRO A 1 227 ? 17.391 0.270 5.814 1.00 69.94 227 PRO A O 1
ATOM 1861 N N . ASP A 1 228 ? 17.374 -1.792 6.723 1.00 82.19 228 ASP A N 1
ATOM 1862 C CA . ASP A 1 228 ? 18.749 -1.775 7.231 1.00 82.19 228 ASP A CA 1
ATOM 1863 C C . ASP A 1 228 ? 19.674 -2.669 6.387 1.00 82.19 228 ASP A C 1
ATOM 1865 O O . ASP A 1 228 ? 20.730 -3.119 6.830 1.00 82.19 228 ASP A O 1
ATOM 1869 N N . PHE A 1 229 ? 19.267 -2.931 5.141 1.00 88.50 229 PHE A N 1
ATOM 1870 C CA . PHE A 1 229 ? 20.021 -3.745 4.201 1.00 88.50 229 PHE A CA 1
ATOM 1871 C C . PHE A 1 229 ? 21.351 -3.073 3.837 1.00 88.50 229 PHE A C 1
ATOM 1873 O O . PHE A 1 229 ? 21.391 -1.902 3.453 1.00 88.50 229 PHE A O 1
ATOM 1880 N N . ILE A 1 230 ? 22.444 -3.835 3.910 1.00 92.75 230 ILE A N 1
ATOM 1881 C CA . ILE A 1 230 ? 23.774 -3.393 3.476 1.00 92.75 230 ILE A CA 1
ATOM 1882 C C . ILE A 1 230 ? 24.004 -3.898 2.053 1.00 92.75 230 ILE A C 1
ATOM 1884 O O . ILE A 1 230 ? 24.102 -5.105 1.813 1.00 92.75 230 ILE A O 1
ATOM 1888 N N . LEU A 1 231 ? 24.105 -2.966 1.110 1.00 93.19 231 LEU A N 1
ATOM 1889 C CA . LEU A 1 231 ? 24.522 -3.251 -0.255 1.00 93.19 231 LEU A CA 1
ATOM 1890 C C . LEU A 1 231 ? 26.013 -3.555 -0.232 1.00 93.19 231 LEU A C 1
ATOM 1892 O O . LEU A 1 231 ? 26.800 -2.695 0.149 1.00 93.19 231 LEU A O 1
ATOM 1896 N N . ARG A 1 232 ? 26.401 -4.771 -0.615 1.00 93.94 232 ARG A N 1
ATOM 1897 C CA . ARG A 1 232 ? 27.812 -5.167 -0.655 1.00 93.94 232 ARG A CA 1
ATOM 1898 C C . ARG A 1 232 ? 28.434 -4.824 -1.997 1.00 93.94 232 ARG A C 1
ATOM 1900 O O . ARG A 1 232 ? 27.752 -4.841 -3.024 1.00 93.94 232 ARG A O 1
ATOM 1907 N N . LYS A 1 233 ? 29.743 -4.591 -2.002 1.00 94.31 233 LYS A N 1
ATOM 1908 C CA . LYS A 1 233 ? 30.512 -4.428 -3.236 1.00 94.31 233 LYS A CA 1
ATOM 1909 C C . LYS A 1 233 ? 30.246 -5.588 -4.211 1.00 94.31 233 LYS A C 1
ATOM 1911 O O . LYS A 1 233 ? 30.303 -6.757 -3.824 1.00 94.31 233 LYS A O 1
ATOM 1916 N N . GLY A 1 234 ? 29.977 -5.256 -5.473 1.00 90.38 234 GLY A N 1
ATOM 1917 C CA . GLY A 1 234 ? 29.661 -6.208 -6.543 1.00 90.38 234 GLY A CA 1
ATOM 1918 C C . GLY A 1 234 ? 28.189 -6.629 -6.612 1.00 90.38 234 GLY A C 1
ATOM 1919 O O . GLY A 1 234 ? 27.828 -7.458 -7.447 1.00 90.38 234 GLY A O 1
ATOM 1920 N N . PHE A 1 235 ? 27.322 -6.092 -5.747 1.00 94.75 235 PHE A N 1
ATOM 1921 C CA . PHE A 1 235 ? 25.875 -6.200 -5.941 1.00 94.75 235 PHE A CA 1
ATOM 1922 C C . PHE A 1 235 ? 25.448 -5.310 -7.106 1.00 94.75 235 PHE A C 1
ATOM 1924 O O . PHE A 1 235 ? 26.100 -4.312 -7.407 1.00 94.75 235 PHE A O 1
ATOM 1931 N N . ARG A 1 236 ? 24.329 -5.650 -7.743 1.00 92.38 236 ARG A N 1
ATOM 1932 C CA . ARG A 1 236 ? 23.708 -4.818 -8.777 1.00 92.38 236 ARG A CA 1
ATOM 1933 C C . ARG A 1 236 ? 22.349 -4.350 -8.297 1.00 92.38 236 ARG A C 1
ATOM 1935 O O . ARG A 1 236 ? 21.583 -5.142 -7.754 1.00 92.38 236 ARG A O 1
ATOM 1942 N N . VAL A 1 237 ? 22.038 -3.081 -8.499 1.00 91.06 237 VAL A N 1
ATOM 1943 C CA . VAL A 1 237 ? 20.768 -2.487 -8.087 1.00 91.06 237 VAL A CA 1
ATOM 1944 C C . VAL A 1 237 ? 20.057 -1.904 -9.293 1.00 91.06 237 VAL A C 1
ATOM 1946 O O . VAL A 1 237 ? 20.680 -1.275 -10.143 1.00 91.06 237 VAL A O 1
ATOM 1949 N N . VAL A 1 238 ? 18.751 -2.138 -9.375 1.00 87.25 238 VAL A N 1
ATOM 1950 C CA . VAL A 1 238 ? 17.874 -1.390 -10.275 1.00 87.25 238 VAL A CA 1
ATOM 1951 C C . VAL A 1 238 ? 17.343 -0.216 -9.481 1.00 87.25 238 VAL A C 1
ATOM 1953 O O . VAL A 1 238 ? 16.667 -0.422 -8.472 1.00 87.25 238 VAL A O 1
ATOM 1956 N N . THR A 1 239 ? 17.656 0.994 -9.908 1.00 86.19 239 THR A N 1
ATOM 1957 C CA . THR A 1 239 ? 17.217 2.237 -9.278 1.00 86.19 239 THR A CA 1
ATOM 1958 C C . THR A 1 239 ? 16.218 2.960 -10.168 1.00 86.19 239 THR A C 1
ATOM 1960 O O . THR A 1 239 ? 16.142 2.698 -11.366 1.00 86.19 239 THR A O 1
ATOM 1963 N N . PHE A 1 240 ? 15.420 3.846 -9.578 1.00 80.88 240 PHE A N 1
ATOM 1964 C CA . PHE A 1 240 ? 14.529 4.758 -10.286 1.00 80.88 240 PHE A CA 1
ATOM 1965 C C . PHE A 1 240 ? 14.611 6.152 -9.658 1.00 80.88 240 PHE A C 1
ATOM 1967 O O . PHE A 1 240 ? 14.496 6.278 -8.435 1.00 80.88 240 PHE A O 1
ATOM 1974 N N . GLY A 1 241 ? 14.815 7.188 -10.468 1.00 76.31 241 GLY A N 1
ATOM 1975 C CA . GLY A 1 241 ? 14.921 8.572 -10.001 1.00 76.31 241 GLY A CA 1
ATOM 1976 C C . GLY A 1 241 ? 15.465 9.514 -11.069 1.00 76.31 241 GLY A C 1
ATOM 1977 O O . GLY A 1 241 ? 15.605 9.115 -12.225 1.00 76.31 241 GLY A O 1
ATOM 1978 N N . ASN A 1 242 ? 15.739 10.760 -10.677 1.00 69.25 242 ASN A N 1
ATOM 1979 C CA . ASN A 1 242 ? 16.244 11.783 -11.592 1.00 69.25 242 ASN A CA 1
ATOM 1980 C C . ASN A 1 242 ? 17.753 11.647 -11.808 1.00 69.25 242 ASN A C 1
ATOM 1982 O O . ASN A 1 242 ? 18.499 11.345 -10.877 1.00 69.25 242 ASN A O 1
ATOM 1986 N N . LEU A 1 243 ? 18.185 11.897 -13.042 1.00 51.38 243 LEU A N 1
ATOM 1987 C CA . LEU A 1 243 ? 19.576 12.129 -13.413 1.00 51.38 243 LEU A CA 1
ATOM 1988 C C . LEU A 1 243 ? 19.880 13.633 -13.335 1.00 51.38 243 LEU A C 1
ATOM 1990 O O . LEU A 1 243 ? 20.267 14.219 -14.338 1.00 51.38 243 LEU A O 1
ATOM 1994 N N . ASN A 1 244 ? 19.671 14.268 -12.179 1.00 46.16 244 ASN A N 1
ATOM 1995 C CA . ASN A 1 244 ? 20.143 15.631 -11.897 1.00 46.16 244 ASN A CA 1
ATOM 1996 C C . ASN A 1 244 ? 20.358 15.834 -10.395 1.00 46.16 244 ASN A C 1
ATOM 1998 O O . ASN A 1 244 ? 19.380 15.675 -9.624 1.00 46.16 244 ASN A O 1
#

Foldseek 3Di:
DQDQPFEEEEDDDDCVQQVDLVSVVLVLLLLLVNLSYAYEYQYDPSNVVSCVVNVNVVVSVPRPRYHYDHHDDPVVVLVSLLPGQAYEYQDLVVLVSCLVSVHAYEHADPAHPPCVSVVLVRYDYFYSHSCRSNVVVCCSNVDPPPSGRPDDQVDDPCVVVVVVVCVVVDDPPDDPPDDPPRPPCLFKDKDKDFDAAWDFQVVVCVVQVKAWHWKADLVRHTDDDDNRDIRHGNIITTIMGGPD

Secondary structure (DSSP, 8-state):
----SEEEEEE---HHHHS-HHHHHHHHHHHHH-TTEEEEEE--HHHHHHHHHTT-HHHHHH-TTEEEEPPPPHHHHHHHHHHSSEEEE--HHHHHHHHHTT--EEE-SS--S-HHHHHTTSEEE--S-HHHHHHHHHHHHH-------SS-TT-SS-HHHHHHHHHHT--TT----PPP--TT-TT-EEEEEE--S-EEHHHHHHHHTEEEEEEE-TTS-EE---TT-EEPTT-EEEEEE---

Radius of gyration: 20.15 Å; chains: 1; bounding box: 54×39×57 Å

Sequence (244 aa):
SMKFTKKILVTLHRPSNVDNAANLQIILDSFEMLSDFHFIFPIHPRTLKNLDKFGLLDRIKSIRNLKVIDPLGYIEFLSILFYVDLVVTDSGGVQEECFCLEKRCLTLRNNTERPETLFAGLNKLVTLNRTDITGTLKQLLESKDDTKPKERLLGDGKSALAILKIIKDYQYEKLVFPTPRMQNWEDYQFHLEEVNSDILLKEFEKKNNQKIQIIFDSKGIPQFIEPDFILRKGFRVVTFGNLN

pLDDT: mean 87.42, std 12.23, range [46.16, 98.56]